Protein AF-A0A2B4RN84-F1 (afdb_monomer)

Organism: Stylophora pistillata (NCBI:txid50429)

Solvent-accessible surface area (backbone atoms only — not comparable to full-atom values): 11449 Å² total; per-residue (Å²): 132,82,59,66,65,57,57,52,48,52,50,46,65,75,54,62,82,68,63,73,80,65,75,78,78,76,86,84,81,89,82,88,87,90,86,87,85,87,85,92,81,85,85,84,86,78,84,87,81,85,83,86,78,80,94,77,91,82,80,82,64,67,62,63,54,56,52,50,53,54,51,50,52,50,51,50,51,52,51,50,51,53,48,52,55,52,52,53,51,49,50,54,53,51,48,55,53,50,51,55,49,51,53,50,52,73,74,38,93,70,98,46,97,79,62,86,68,52,76,66,43,47,52,54,32,44,57,27,47,52,53,26,51,51,43,62,70,66,72,49,81,46,74,66,43,52,50,52,29,50,52,23,51,50,52,34,52,52,43,61,65,53,52,68,53,60,60,56,53,53,60,50,49,55,58,54,58,60,67,71,71,120

Structure (mmCIF, N/CA/C/O backbone):
data_AF-A0A2B4RN84-F1
#
_entry.id   AF-A0A2B4RN84-F1
#
loop_
_atom_site.group_PDB
_atom_site.id
_atom_site.type_symbol
_atom_site.label_atom_id
_atom_site.label_alt_id
_atom_site.label_comp_id
_atom_site.label_asym_id
_atom_site.label_entity_id
_atom_site.label_seq_id
_atom_site.pdbx_PDB_ins_code
_atom_site.Cartn_x
_atom_site.Cartn_y
_atom_site.Cartn_z
_atom_site.occupancy
_atom_site.B_iso_or_equiv
_atom_site.auth_seq_id
_atom_site.auth_comp_id
_atom_site.auth_asym_id
_atom_site.auth_atom_id
_atom_site.pdbx_PDB_model_num
ATOM 1 N N . MET A 1 1 ? 9.201 -22.728 29.426 1.00 46.88 1 MET A N 1
ATOM 2 C CA . MET A 1 1 ? 10.129 -21.748 28.824 1.00 46.88 1 MET A CA 1
ATOM 3 C C . MET A 1 1 ? 10.325 -22.177 27.383 1.00 46.88 1 MET A C 1
ATOM 5 O O . MET A 1 1 ? 10.923 -23.218 27.166 1.00 46.88 1 MET A O 1
ATOM 9 N N . CYS A 1 2 ? 9.697 -21.494 26.426 1.00 47.00 2 CYS A N 1
ATOM 10 C CA . CYS A 1 2 ? 9.843 -21.843 25.014 1.00 47.00 2 CYS A CA 1
ATOM 11 C C . CYS A 1 2 ? 11.235 -21.410 24.555 1.00 47.00 2 CYS A C 1
ATOM 13 O O . CYS A 1 2 ? 11.580 -20.236 24.691 1.00 47.00 2 CYS A O 1
ATOM 15 N N . ASP A 1 3 ? 12.029 -22.363 24.072 1.00 46.75 3 ASP A N 1
ATOM 16 C CA . ASP A 1 3 ? 13.384 -22.126 23.589 1.00 46.75 3 ASP A CA 1
ATOM 17 C C . ASP A 1 3 ? 13.358 -21.072 22.479 1.00 46.75 3 ASP A C 1
ATOM 19 O O . ASP A 1 3 ? 12.894 -21.324 21.365 1.00 46.75 3 ASP A O 1
ATOM 23 N N . ILE A 1 4 ? 13.872 -19.875 22.775 1.00 52.75 4 ILE A N 1
ATOM 24 C CA . ILE A 1 4 ? 14.024 -18.775 21.809 1.00 52.75 4 ILE A CA 1
ATOM 25 C C . ILE A 1 4 ? 14.792 -19.251 20.558 1.00 52.75 4 ILE A C 1
ATOM 27 O O . ILE A 1 4 ? 14.564 -18.763 19.451 1.00 52.75 4 ILE A O 1
ATOM 31 N N . ALA A 1 5 ? 15.654 -20.260 20.720 1.00 55.00 5 ALA A N 1
ATOM 32 C CA . ALA A 1 5 ? 16.381 -20.913 19.641 1.00 55.00 5 ALA A CA 1
ATOM 33 C C . ALA A 1 5 ? 15.459 -21.623 18.634 1.00 55.00 5 ALA A C 1
ATOM 35 O O . ALA A 1 5 ? 15.717 -21.558 17.435 1.00 55.00 5 ALA A O 1
ATOM 36 N N . ALA A 1 6 ? 14.364 -22.241 19.086 1.00 59.56 6 ALA A N 1
ATOM 37 C CA . ALA A 1 6 ? 13.417 -22.926 18.207 1.00 59.56 6 ALA A CA 1
ATOM 38 C C . ALA A 1 6 ? 12.610 -21.931 17.360 1.00 59.56 6 ALA A C 1
ATOM 40 O O . ALA A 1 6 ? 12.413 -22.151 16.167 1.00 59.56 6 ALA A O 1
ATOM 41 N N . VAL A 1 7 ? 12.213 -20.794 17.944 1.00 62.53 7 VAL A N 1
ATOM 42 C CA . VAL A 1 7 ? 11.515 -19.719 17.216 1.00 62.53 7 VAL A CA 1
ATOM 43 C C . VAL A 1 7 ? 12.440 -19.082 16.178 1.00 62.53 7 VAL A C 1
ATOM 45 O O . VAL A 1 7 ? 12.042 -18.900 15.029 1.00 62.53 7 VAL A O 1
ATOM 48 N N . ASN A 1 8 ? 13.699 -18.826 16.545 1.00 57.00 8 ASN A N 1
ATOM 49 C CA . ASN A 1 8 ? 14.698 -18.292 15.620 1.00 57.00 8 ASN A CA 1
ATOM 50 C C . ASN A 1 8 ? 15.053 -19.283 14.502 1.00 57.00 8 ASN A C 1
ATOM 52 O O . ASN A 1 8 ? 15.281 -18.857 13.373 1.00 57.00 8 ASN A O 1
ATOM 56 N N . LEU A 1 9 ? 15.053 -20.592 14.778 1.00 64.19 9 LEU A N 1
ATOM 57 C CA . LEU A 1 9 ? 15.303 -21.628 13.774 1.00 64.19 9 LEU A CA 1
ATOM 58 C C . LEU A 1 9 ? 14.144 -21.753 12.778 1.00 64.19 9 LEU A C 1
ATOM 60 O O . LEU A 1 9 ? 14.389 -21.829 11.577 1.00 64.19 9 LEU A O 1
ATOM 64 N N . VAL A 1 10 ? 12.894 -21.703 13.249 1.00 63.81 10 VAL A N 1
ATOM 65 C CA . VAL A 1 10 ? 11.705 -21.703 12.376 1.00 63.81 10 VAL A CA 1
ATOM 66 C C . VAL A 1 10 ? 11.637 -20.416 11.552 1.00 63.81 10 VAL A C 1
ATOM 68 O O . VAL A 1 10 ? 11.371 -20.468 10.353 1.00 63.81 10 VAL A O 1
ATOM 71 N N . TYR A 1 11 ? 11.951 -19.264 12.150 1.00 62.66 11 TYR A N 1
ATOM 72 C CA . TYR A 1 11 ? 12.024 -17.992 11.431 1.00 62.66 11 TYR A CA 1
ATOM 73 C C . TYR A 1 11 ? 13.141 -18.000 10.375 1.00 62.66 11 TYR A C 1
ATOM 75 O O . TYR A 1 11 ? 12.925 -17.571 9.243 1.00 62.66 11 TYR A O 1
ATOM 83 N N . ALA A 1 12 ? 14.308 -18.566 10.694 1.00 59.62 12 ALA A N 1
ATOM 84 C CA . ALA A 1 12 ? 15.410 -18.727 9.748 1.00 59.62 12 ALA A CA 1
ATOM 85 C C . ALA A 1 12 ? 15.093 -19.735 8.630 1.00 59.62 12 ALA A C 1
ATOM 87 O O . ALA A 1 12 ? 15.463 -19.495 7.486 1.00 59.62 12 ALA A O 1
ATOM 88 N N . GLN A 1 13 ? 14.380 -20.828 8.918 1.00 61.28 13 GLN A N 1
ATOM 89 C CA . GLN A 1 13 ? 13.931 -21.786 7.899 1.00 61.28 13 GLN A CA 1
ATOM 90 C C . GLN A 1 13 ? 12.843 -21.193 6.996 1.00 61.28 13 GLN A C 1
ATOM 92 O O . GLN A 1 13 ? 12.874 -21.404 5.786 1.00 61.28 13 GLN A O 1
ATOM 97 N N . SER A 1 14 ? 11.928 -20.395 7.553 1.00 58.56 14 SER A N 1
ATOM 98 C CA . SER A 1 14 ? 10.862 -19.736 6.791 1.00 58.56 14 SER A CA 1
ATOM 99 C C . SER A 1 14 ? 11.361 -18.546 5.959 1.00 58.56 14 SER A C 1
ATOM 101 O O . SER A 1 14 ? 10.758 -18.234 4.936 1.00 58.56 14 SER A O 1
ATOM 103 N N . MET A 1 15 ? 12.449 -17.885 6.373 1.00 57.88 15 MET A N 1
ATOM 104 C CA . MET A 1 15 ? 13.032 -16.713 5.693 1.00 57.88 15 MET A CA 1
ATOM 105 C C . MET A 1 15 ? 14.339 -17.031 4.936 1.00 57.88 15 MET A C 1
ATOM 107 O O . MET A 1 15 ? 14.900 -16.162 4.265 1.00 57.88 15 MET A O 1
ATOM 111 N N . GLY A 1 16 ? 14.820 -18.278 5.003 1.00 48.38 16 GLY A N 1
ATOM 112 C CA . GLY A 1 16 ? 16.129 -18.732 4.513 1.00 48.38 16 GLY A CA 1
ATOM 113 C C . GLY A 1 16 ? 16.320 -18.742 2.994 1.00 48.38 16 GLY A C 1
ATOM 114 O O . GLY A 1 16 ? 17.413 -19.044 2.523 1.00 48.38 16 GLY A O 1
ATOM 115 N N . SER A 1 17 ? 15.301 -18.368 2.216 1.00 48.78 17 SER A N 1
ATOM 116 C CA . SER A 1 17 ? 15.399 -18.222 0.756 1.00 48.78 17 SER A CA 1
ATOM 117 C C . SER A 1 17 ? 15.596 -16.773 0.287 1.00 48.78 17 SER A C 1
ATOM 119 O O . SER A 1 17 ? 15.625 -16.523 -0.917 1.00 48.78 17 SER A O 1
ATOM 121 N N . LEU A 1 18 ? 15.752 -15.802 1.194 1.00 50.47 18 LEU A N 1
ATOM 122 C CA . LEU A 1 18 ? 15.969 -14.393 0.831 1.00 50.47 18 LEU A CA 1
ATOM 123 C C . LEU A 1 18 ? 17.450 -13.989 0.798 1.00 50.47 18 LEU A C 1
ATOM 125 O O . LEU A 1 18 ? 17.778 -12.810 0.920 1.00 50.47 18 LEU A O 1
ATOM 129 N N . ASN A 1 19 ? 18.371 -14.936 0.587 1.00 50.53 19 ASN A N 1
ATOM 130 C CA . ASN A 1 19 ? 19.767 -14.597 0.307 1.00 50.53 19 ASN A CA 1
ATOM 131 C C . ASN A 1 19 ? 19.965 -14.317 -1.196 1.00 50.53 19 ASN A C 1
ATOM 133 O O . ASN A 1 19 ? 20.626 -15.057 -1.926 1.00 50.53 19 ASN A O 1
ATOM 137 N N . TYR A 1 20 ? 19.347 -13.225 -1.651 1.00 49.19 20 TYR A N 1
ATOM 138 C CA . TYR A 1 20 ? 19.249 -12.798 -3.055 1.00 49.19 20 TYR A CA 1
ATOM 139 C C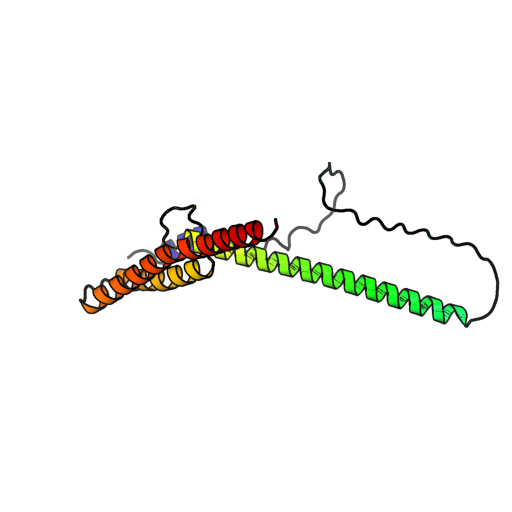 . TYR A 1 20 ? 20.615 -12.557 -3.732 1.00 49.19 20 TYR A C 1
ATOM 141 O O . TYR A 1 20 ? 20.734 -12.621 -4.953 1.00 49.19 20 TYR A O 1
ATOM 149 N N . ASN A 1 21 ? 21.680 -12.344 -2.952 1.00 47.31 21 ASN A N 1
ATOM 150 C CA . ASN A 1 21 ? 23.024 -12.098 -3.483 1.00 47.31 21 ASN A CA 1
ATOM 151 C C . ASN A 1 21 ? 23.804 -13.370 -3.865 1.00 47.31 21 ASN A C 1
ATOM 153 O O . ASN A 1 21 ? 24.878 -13.251 -4.451 1.00 47.31 21 ASN A O 1
ATOM 157 N N . SER A 1 22 ? 23.301 -14.581 -3.580 1.00 38.69 22 SER A N 1
ATOM 158 C CA . SER A 1 22 ? 24.031 -15.823 -3.896 1.00 38.69 22 SER A CA 1
ATOM 159 C C . SER A 1 22 ? 23.783 -16.370 -5.310 1.00 38.69 22 SER A C 1
ATOM 161 O O . SER A 1 22 ? 24.552 -17.222 -5.758 1.00 38.69 22 SER A O 1
ATOM 163 N N . SER A 1 23 ? 22.758 -15.901 -6.030 1.00 37.84 23 SER A N 1
ATOM 164 C CA . SER A 1 23 ? 22.411 -16.435 -7.362 1.00 37.84 23 SER A CA 1
ATOM 165 C C . SER A 1 23 ? 23.208 -15.812 -8.516 1.00 37.84 23 SER A C 1
ATOM 167 O O . SER A 1 23 ? 23.147 -16.312 -9.630 1.00 37.84 23 SER A O 1
ATOM 169 N N . ILE A 1 24 ? 23.985 -14.751 -8.270 1.00 43.12 24 ILE A N 1
ATOM 170 C CA . ILE A 1 24 ? 24.787 -14.070 -9.308 1.00 43.12 24 ILE A CA 1
ATOM 171 C C . ILE A 1 24 ? 26.166 -14.728 -9.520 1.00 43.12 24 ILE A C 1
ATOM 173 O O . ILE A 1 24 ? 26.813 -14.487 -10.534 1.00 43.12 24 ILE A O 1
ATOM 177 N N . SER A 1 25 ? 26.621 -15.591 -8.607 1.00 35.03 25 SER A N 1
ATOM 178 C CA . SER A 1 25 ? 28.021 -16.050 -8.590 1.00 35.03 25 SER A CA 1
ATOM 179 C C . SER A 1 25 ? 28.262 -17.458 -9.149 1.00 35.03 25 SER A C 1
ATOM 181 O O . SER A 1 25 ? 29.383 -17.947 -9.034 1.00 35.03 25 SER A O 1
ATOM 183 N N . LYS A 1 26 ? 27.252 -18.143 -9.709 1.00 36.91 26 LYS A N 1
ATOM 184 C CA . LYS A 1 26 ? 27.384 -19.56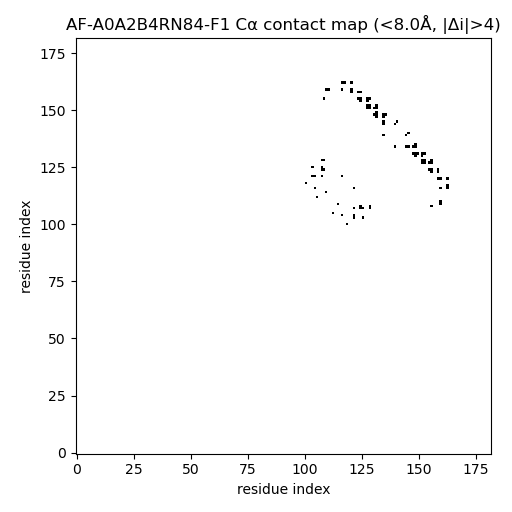1 -10.109 1.00 36.91 26 LYS A CA 1
ATOM 185 C C . LYS A 1 26 ? 27.309 -19.875 -11.602 1.00 36.91 26 LYS A C 1
ATOM 187 O O . LYS A 1 26 ? 27.452 -21.041 -11.941 1.00 36.91 26 LYS A O 1
ATOM 192 N N . GLU A 1 27 ? 27.198 -18.897 -12.495 1.00 36.97 27 GLU A N 1
ATOM 193 C CA . GLU A 1 27 ? 27.196 -19.189 -13.936 1.00 36.97 27 GLU A CA 1
ATOM 194 C C . GLU A 1 27 ? 28.363 -18.507 -14.648 1.00 36.97 27 GLU A C 1
ATOM 196 O O . GLU A 1 27 ? 28.287 -17.409 -15.195 1.00 36.97 27 GLU A O 1
ATOM 201 N N . SER A 1 28 ? 29.516 -19.166 -14.554 1.00 34.34 28 SER A N 1
ATOM 202 C CA . SER A 1 28 ? 30.695 -18.920 -15.381 1.00 34.34 28 SER A CA 1
ATOM 203 C C . SER A 1 28 ? 31.514 -20.206 -15.462 1.00 34.34 28 SER A C 1
ATOM 205 O O . SER A 1 28 ? 32.581 -20.286 -14.862 1.00 34.34 28 SER A O 1
ATOM 207 N N . THR A 1 29 ? 31.035 -21.232 -16.172 1.00 26.33 29 THR A N 1
ATOM 208 C CA . THR A 1 29 ? 31.918 -22.186 -16.872 1.00 26.33 29 THR A CA 1
ATOM 209 C C . THR A 1 29 ? 31.168 -22.866 -18.026 1.00 26.33 29 THR A C 1
ATOM 211 O O . THR A 1 29 ? 29.989 -23.171 -17.922 1.00 26.33 29 THR A O 1
ATOM 214 N N . SER A 1 30 ? 31.886 -22.990 -19.135 1.00 38.94 30 SER A N 1
ATOM 215 C CA . SER A 1 30 ? 31.557 -23.364 -20.516 1.00 38.94 30 SER A CA 1
ATOM 216 C C . SER A 1 30 ? 31.005 -24.774 -20.758 1.00 38.94 30 SER A C 1
ATOM 218 O O . SER A 1 30 ? 31.580 -25.713 -20.222 1.00 38.94 30 SER A O 1
ATOM 220 N N . GLU A 1 31 ? 30.049 -24.918 -21.687 1.00 29.72 31 GLU A N 1
ATOM 221 C CA . GLU A 1 31 ? 30.132 -25.799 -22.876 1.00 29.72 31 GLU A CA 1
ATOM 222 C C . GLU A 1 31 ? 28.912 -25.617 -23.808 1.00 29.72 31 GLU A C 1
ATOM 224 O O . GLU A 1 31 ? 27.875 -25.098 -23.405 1.00 29.72 31 GLU A O 1
ATOM 229 N N . GLU A 1 32 ? 29.108 -25.930 -25.089 1.00 34.56 32 GLU A N 1
ATOM 230 C CA . GLU A 1 32 ? 28.309 -25.536 -26.256 1.00 34.56 32 GLU A CA 1
ATOM 231 C C . GLU A 1 32 ? 26.949 -26.252 -26.442 1.00 34.56 32 GLU A C 1
ATOM 233 O O . GLU A 1 32 ? 26.728 -27.374 -25.998 1.00 34.56 32 GLU A O 1
ATOM 238 N N . THR A 1 33 ? 26.138 -25.616 -27.305 1.00 33.28 33 THR A N 1
ATOM 239 C CA . THR A 1 33 ? 25.146 -26.139 -28.279 1.00 33.28 33 THR A CA 1
ATOM 240 C C . THR A 1 33 ? 23.634 -26.225 -27.963 1.00 33.28 33 THR A C 1
ATOM 242 O O . THR A 1 33 ? 23.174 -26.990 -27.128 1.00 33.28 33 THR A O 1
ATOM 245 N N . GLU A 1 34 ? 22.908 -25.491 -28.828 1.00 31.91 34 GLU A N 1
ATOM 246 C CA . GLU A 1 34 ? 21.502 -25.545 -29.284 1.00 31.91 34 GLU A CA 1
ATOM 247 C C . GLU A 1 34 ? 20.364 -24.887 -28.471 1.00 31.91 34 GLU A C 1
ATOM 249 O O . GLU A 1 34 ? 19.847 -25.420 -27.496 1.00 31.91 34 GLU A O 1
ATOM 254 N N . GLU A 1 35 ? 19.870 -23.754 -29.002 1.00 32.22 35 GLU A N 1
ATOM 255 C CA . GLU A 1 35 ? 18.565 -23.154 -28.684 1.00 32.22 35 GLU A CA 1
ATOM 256 C C . GLU A 1 35 ? 17.541 -23.352 -29.825 1.00 32.22 35 GLU A C 1
ATOM 258 O O . GLU A 1 35 ? 17.858 -23.067 -30.987 1.00 32.22 35 GLU A O 1
ATOM 263 N N . PRO A 1 36 ? 16.266 -23.664 -29.503 1.00 34.78 36 PRO A N 1
ATOM 264 C CA . PRO A 1 36 ? 15.123 -23.432 -30.377 1.00 34.78 36 PRO A CA 1
ATOM 265 C C . PRO A 1 36 ? 14.203 -22.275 -29.900 1.00 34.78 36 PRO A C 1
ATOM 267 O O . PRO A 1 36 ? 13.510 -22.365 -28.896 1.00 34.78 36 PRO A O 1
ATOM 270 N N . LYS A 1 37 ? 14.160 -21.216 -30.722 1.00 30.69 37 LYS A N 1
ATOM 271 C CA . LYS A 1 37 ? 13.028 -20.371 -31.197 1.00 30.69 37 LYS A CA 1
ATOM 272 C C . LYS A 1 37 ? 11.880 -19.847 -30.275 1.00 30.69 37 LYS A C 1
ATOM 274 O O . LYS A 1 37 ? 10.913 -20.552 -30.009 1.00 30.69 37 LYS A O 1
ATOM 279 N N . THR A 1 38 ? 11.829 -18.493 -30.233 1.00 35.03 38 THR A N 1
ATOM 280 C CA . THR A 1 38 ? 10.702 -17.525 -30.515 1.00 35.03 38 THR A CA 1
ATOM 281 C C . THR A 1 38 ? 9.727 -17.096 -29.387 1.00 35.03 38 THR A C 1
ATOM 283 O O . THR A 1 38 ? 9.563 -17.876 -28.457 1.00 35.03 38 THR A O 1
ATOM 286 N N . PRO A 1 39 ? 9.021 -15.916 -29.444 1.00 47.06 39 PRO A N 1
ATOM 287 C CA . PRO A 1 39 ? 8.915 -14.886 -30.510 1.00 47.06 39 PRO A CA 1
ATOM 288 C C . PRO A 1 39 ? 9.010 -13.375 -30.098 1.00 47.06 39 PRO A C 1
ATOM 290 O O . PRO A 1 39 ? 8.746 -12.975 -28.973 1.00 47.06 39 PRO A O 1
ATOM 293 N N . ALA A 1 40 ? 9.287 -12.543 -31.116 1.00 42.16 40 ALA A N 1
ATOM 294 C CA . ALA A 1 40 ? 8.758 -11.194 -31.408 1.00 42.16 40 ALA A CA 1
ATOM 295 C C . ALA A 1 40 ? 8.868 -10.020 -30.397 1.00 42.16 40 ALA A C 1
ATOM 297 O O . ALA A 1 40 ? 7.983 -9.806 -29.573 1.00 42.16 40 ALA A O 1
ATOM 298 N N . ALA A 1 41 ? 9.833 -9.116 -30.640 1.00 34.44 41 ALA A N 1
ATOM 299 C CA . ALA A 1 41 ? 9.645 -7.664 -30.491 1.00 34.44 41 ALA A CA 1
ATOM 300 C C . ALA A 1 41 ? 10.668 -6.864 -31.333 1.00 34.44 41 ALA A C 1
ATOM 302 O O . ALA A 1 41 ? 11.854 -6.845 -31.022 1.00 34.44 41 ALA A O 1
ATOM 303 N N . ALA A 1 42 ? 10.151 -6.207 -32.378 1.00 35.62 42 ALA A N 1
ATOM 304 C CA . ALA A 1 42 ? 10.675 -5.045 -33.108 1.00 35.62 42 ALA A CA 1
ATOM 305 C C . ALA A 1 42 ? 12.160 -5.047 -33.531 1.00 35.62 42 ALA A C 1
ATOM 307 O O . ALA A 1 42 ? 13.047 -4.567 -32.825 1.00 35.62 42 ALA A O 1
ATOM 308 N N . GLN A 1 43 ? 12.384 -5.505 -34.763 1.00 34.88 43 GLN A N 1
ATOM 309 C CA . GLN A 1 43 ? 13.578 -5.238 -35.557 1.00 34.88 43 GLN A CA 1
ATOM 310 C C . GLN A 1 43 ? 13.592 -3.770 -36.016 1.00 34.88 43 GLN A C 1
ATOM 312 O O . GLN A 1 43 ? 12.726 -3.353 -36.781 1.00 34.88 43 GLN A O 1
ATOM 317 N N . GLU A 1 44 ? 14.600 -3.008 -35.598 1.00 35.72 44 GLU A N 1
ATOM 318 C CA . GLU A 1 44 ? 15.130 -1.904 -36.403 1.00 35.72 44 GLU A CA 1
ATOM 319 C C . GLU A 1 44 ? 16.388 -2.444 -37.095 1.00 35.72 44 GLU A C 1
ATOM 321 O O . GLU A 1 44 ? 17.486 -2.436 -36.538 1.00 35.72 44 GLU A O 1
ATOM 326 N N . GLU A 1 45 ? 16.180 -3.012 -38.283 1.00 38.84 45 GLU A N 1
ATOM 327 C CA . GLU A 1 45 ? 17.226 -3.311 -39.260 1.00 38.84 45 GLU A CA 1
ATOM 328 C C . GLU A 1 45 ? 17.708 -1.978 -39.851 1.00 38.84 45 GLU A C 1
ATOM 330 O O . GLU A 1 45 ? 16.943 -1.290 -40.526 1.00 38.84 45 GLU A O 1
ATOM 335 N N . GLU A 1 46 ? 18.973 -1.615 -39.644 1.00 32.31 46 GLU A N 1
ATOM 336 C CA . GLU A 1 46 ? 19.661 -0.719 -40.574 1.00 32.31 46 GLU A CA 1
ATOM 337 C C . GLU A 1 46 ? 20.995 -1.362 -40.965 1.00 32.31 46 GLU A C 1
ATOM 339 O O . GLU A 1 46 ? 21.900 -1.571 -40.155 1.00 32.31 46 GLU A O 1
ATOM 344 N N . SER A 1 47 ? 21.039 -1.757 -42.231 1.00 30.98 47 SER A N 1
ATOM 345 C CA . SER A 1 47 ? 22.082 -2.498 -42.924 1.00 30.98 47 SER A CA 1
ATOM 346 C C . SER A 1 47 ? 23.418 -1.753 -42.964 1.00 30.98 47 SER A C 1
ATOM 348 O O . SER A 1 47 ? 23.507 -0.644 -43.495 1.00 30.98 47 SER A O 1
ATOM 350 N N . GLU A 1 48 ? 24.488 -2.402 -42.498 1.00 37.78 48 GLU A N 1
ATOM 351 C CA . GLU A 1 48 ? 25.858 -1.999 -42.817 1.00 37.78 48 GLU A CA 1
ATOM 352 C C . GLU A 1 48 ? 26.212 -2.416 -44.254 1.00 37.78 48 GLU A C 1
ATOM 354 O O . GLU A 1 48 ? 26.542 -3.572 -44.513 1.00 37.78 48 GLU A O 1
ATOM 359 N N . GLU A 1 49 ? 26.219 -1.466 -45.191 1.00 31.03 49 GLU A N 1
ATOM 360 C CA . GLU A 1 49 ? 26.859 -1.649 -46.498 1.00 31.03 49 GLU A CA 1
ATOM 361 C C . GLU A 1 49 ? 28.256 -0.998 -46.484 1.00 31.03 49 GLU A C 1
ATOM 363 O O . GLU A 1 49 ? 28.434 0.209 -46.658 1.00 31.03 49 GLU A O 1
ATOM 368 N N . ASN A 1 50 ? 29.290 -1.807 -46.230 1.00 35.44 50 ASN A N 1
ATOM 369 C CA . ASN A 1 50 ? 30.692 -1.396 -46.343 1.00 35.44 50 ASN A CA 1
ATOM 370 C C . ASN A 1 50 ? 31.179 -1.588 -47.791 1.00 35.44 50 ASN A C 1
ATOM 372 O O . ASN A 1 50 ? 31.771 -2.613 -48.129 1.00 35.44 50 ASN A O 1
ATOM 376 N N . VAL A 1 51 ? 31.006 -0.578 -48.650 1.00 34.97 51 VAL A N 1
ATOM 377 C CA . VAL A 1 51 ? 31.678 -0.549 -49.961 1.00 34.97 51 VAL A CA 1
ATOM 378 C C . VAL A 1 51 ? 33.071 0.063 -49.806 1.00 34.97 51 VAL A C 1
ATOM 380 O O . VAL A 1 51 ? 33.284 1.274 -49.895 1.00 34.97 51 VAL A O 1
ATOM 383 N N . ALA A 1 52 ? 34.060 -0.799 -49.574 1.00 44.16 52 ALA A N 1
ATOM 384 C CA . ALA A 1 52 ? 35.466 -0.447 -49.697 1.00 44.16 52 ALA A CA 1
ATOM 385 C C . ALA A 1 52 ? 35.914 -0.591 -51.162 1.00 44.16 52 ALA A C 1
ATOM 387 O O . ALA A 1 52 ? 36.307 -1.669 -51.599 1.00 44.16 52 ALA A O 1
ATOM 388 N N . SER A 1 53 ? 35.935 0.505 -51.924 1.00 41.28 53 SER A N 1
ATOM 389 C CA . SER A 1 53 ? 36.744 0.567 -53.146 1.00 41.28 53 SER A CA 1
ATOM 390 C C . SER A 1 53 ? 37.369 1.954 -53.314 1.00 41.28 53 SER A C 1
ATOM 392 O O . SER A 1 53 ? 36.713 2.982 -53.164 1.00 41.28 53 SER A O 1
ATOM 394 N N . GLY A 1 54 ? 38.681 1.991 -53.555 1.00 35.25 54 GLY A N 1
ATOM 395 C CA . GLY A 1 54 ? 39.407 3.240 -53.781 1.00 35.25 54 GLY A CA 1
ATOM 396 C C . GLY A 1 54 ? 40.890 3.167 -53.433 1.00 35.25 54 GLY A C 1
ATOM 397 O O . GLY A 1 54 ? 41.341 3.754 -52.450 1.00 35.25 54 GLY A O 1
ATOM 398 N N . LYS A 1 55 ? 41.682 2.483 -54.268 1.00 47.47 55 LYS A N 1
ATOM 399 C CA . LYS A 1 55 ? 43.139 2.684 -54.330 1.00 47.47 55 LYS A CA 1
ATOM 400 C C . LYS A 1 55 ? 43.418 4.152 -54.686 1.00 47.47 55 LYS A C 1
ATOM 402 O O . LYS A 1 55 ? 43.042 4.572 -55.774 1.00 47.47 55 LYS A O 1
ATOM 407 N N . LYS A 1 56 ? 44.152 4.897 -53.845 1.00 38.66 56 LYS A N 1
ATOM 408 C CA . LYS A 1 56 ? 45.110 5.937 -54.287 1.00 38.66 56 LYS A CA 1
ATOM 409 C C . LYS A 1 56 ? 46.036 6.387 -53.149 1.00 38.66 56 LYS A C 1
ATOM 411 O O . LYS A 1 56 ? 45.614 6.701 -52.040 1.00 38.66 56 LYS A O 1
ATOM 416 N N . LYS A 1 57 ? 47.336 6.377 -53.456 1.00 50.88 57 LYS A N 1
ATOM 417 C CA . LYS A 1 57 ? 48.451 6.850 -52.626 1.00 50.88 57 LYS A CA 1
ATOM 418 C C . LYS A 1 57 ? 48.313 8.361 -52.367 1.00 50.88 57 LYS A C 1
ATOM 420 O O . LYS A 1 57 ? 48.013 9.076 -53.316 1.00 50.88 57 LYS A O 1
ATOM 425 N N . ARG A 1 58 ? 48.600 8.821 -51.133 1.00 40.38 58 ARG A N 1
ATOM 426 C CA . ARG A 1 58 ? 49.393 10.029 -50.753 1.00 40.38 58 ARG A CA 1
ATOM 427 C C . ARG A 1 58 ? 49.125 10.483 -49.297 1.00 40.38 58 ARG A C 1
ATOM 429 O O . ARG 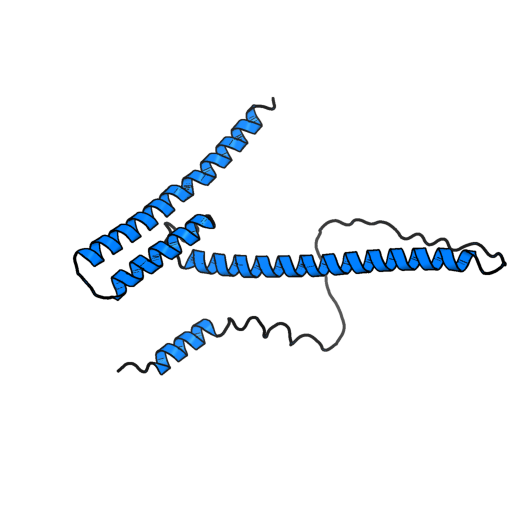A 1 58 ? 48.023 10.873 -48.939 1.00 40.38 58 ARG A O 1
ATOM 436 N N . GLY A 1 59 ? 50.179 10.410 -48.476 1.00 47.75 59 GLY A N 1
ATOM 437 C CA . GLY A 1 59 ? 50.605 11.418 -47.485 1.00 47.75 59 GLY A CA 1
ATOM 438 C C . GLY A 1 59 ? 49.685 11.845 -46.330 1.00 47.75 59 GLY A C 1
ATOM 439 O O . GLY A 1 59 ? 49.009 12.858 -46.422 1.00 47.75 59 GLY A O 1
ATOM 440 N N . GLN A 1 60 ? 49.781 11.133 -45.200 1.00 54.41 60 GLN A N 1
ATOM 441 C CA . GLN A 1 60 ? 49.660 11.572 -43.786 1.00 54.41 60 GLN A CA 1
ATOM 442 C C . GLN A 1 60 ? 48.445 12.375 -43.247 1.00 54.41 60 GLN A C 1
ATOM 444 O O . GLN A 1 60 ? 48.053 12.101 -42.112 1.00 54.41 60 GLN A O 1
ATOM 449 N N . SER A 1 61 ? 47.790 13.284 -43.976 1.00 51.69 61 SER A N 1
ATOM 450 C CA . SER A 1 61 ? 46.774 14.187 -43.382 1.00 51.69 61 SER A CA 1
ATOM 451 C C . SER A 1 61 ? 45.382 13.540 -43.201 1.00 51.69 61 SER A C 1
ATOM 453 O O . SER A 1 61 ? 44.725 13.694 -42.170 1.00 51.69 61 SER A O 1
ATOM 455 N N . VAL A 1 62 ? 44.959 12.678 -44.134 1.00 55.06 62 VAL A N 1
ATOM 456 C CA . VAL A 1 62 ? 43.619 12.044 -44.125 1.00 55.06 62 VAL A CA 1
ATOM 457 C C . VAL A 1 62 ? 43.469 10.955 -43.045 1.00 55.06 62 VAL A C 1
ATOM 459 O O . VAL A 1 62 ? 42.371 10.709 -42.537 1.00 55.06 62 VAL A O 1
ATOM 462 N N . LYS A 1 63 ? 44.574 10.320 -42.626 1.00 54.03 63 LYS A N 1
ATOM 463 C CA . LYS A 1 63 ? 44.567 9.278 -41.579 1.00 54.03 63 LYS A CA 1
ATOM 464 C C . LYS A 1 63 ? 44.150 9.830 -40.210 1.00 54.03 63 LYS A C 1
ATOM 466 O O . LYS A 1 63 ? 43.507 9.118 -39.442 1.00 54.03 63 LYS A O 1
ATOM 471 N N . LYS A 1 64 ? 44.450 11.107 -39.934 1.00 54.56 64 LYS A N 1
ATOM 472 C CA . LYS A 1 64 ? 44.106 11.788 -38.674 1.00 54.56 64 LYS A CA 1
ATOM 473 C C . LYS A 1 64 ? 42.616 12.151 -38.581 1.00 54.56 64 LYS A C 1
ATOM 475 O O . LYS A 1 64 ? 42.101 12.288 -37.478 1.00 54.56 64 LYS A O 1
ATOM 480 N N . SER A 1 65 ? 41.922 12.288 -39.716 1.00 60.81 65 SER A N 1
ATOM 481 C CA . SER A 1 65 ? 40.473 12.550 -39.768 1.00 60.81 65 SER A CA 1
ATOM 482 C C . SER A 1 65 ? 39.652 11.262 -39.590 1.00 60.81 65 SER A C 1
ATOM 484 O O . SER A 1 65 ? 38.756 11.200 -38.747 1.00 60.81 65 SER A O 1
ATOM 486 N N . ARG A 1 66 ? 40.035 10.173 -40.276 1.00 64.00 66 ARG A N 1
ATOM 487 C CA . ARG A 1 66 ? 39.365 8.862 -40.147 1.00 64.00 66 ARG A CA 1
ATOM 488 C C . ARG A 1 66 ? 39.497 8.239 -38.752 1.00 64.00 66 ARG A C 1
ATOM 490 O O . ARG A 1 66 ? 38.558 7.604 -38.280 1.00 64.00 66 ARG A O 1
ATOM 497 N N . SER A 1 67 ? 40.627 8.432 -38.068 1.00 68.38 67 SER A N 1
ATOM 498 C CA . SER A 1 67 ? 40.816 7.927 -36.699 1.00 68.38 67 SER A CA 1
ATOM 499 C C . SER A 1 67 ? 39.958 8.666 -35.665 1.00 68.38 67 SER A C 1
ATOM 501 O O . SER A 1 67 ? 39.460 8.040 -34.730 1.00 68.38 67 SER A O 1
ATOM 503 N N . LYS A 1 68 ? 39.718 9.972 -35.854 1.00 68.88 68 LYS A N 1
ATOM 504 C CA . LYS A 1 68 ? 38.811 10.763 -35.006 1.00 68.88 68 LYS A CA 1
ATOM 505 C C . LYS A 1 68 ? 37.357 10.311 -35.153 1.00 68.88 68 LYS A C 1
ATOM 507 O O . LYS A 1 68 ? 36.681 10.154 -34.140 1.00 68.88 68 LYS A O 1
ATOM 512 N N . LEU A 1 69 ? 36.905 10.033 -36.379 1.00 70.94 69 LEU A N 1
ATOM 513 C CA . LEU A 1 69 ? 35.544 9.546 -36.628 1.00 70.94 69 LEU A CA 1
ATOM 514 C C . LEU A 1 69 ? 35.316 8.148 -36.026 1.00 70.94 69 LEU A C 1
ATOM 516 O O . LEU A 1 69 ? 34.334 7.944 -35.319 1.00 70.94 69 LEU A O 1
ATOM 520 N N . LYS A 1 70 ? 36.268 7.217 -36.196 1.00 74.19 70 LYS A N 1
ATOM 521 C CA . LYS A 1 70 ? 36.203 5.889 -35.552 1.00 74.19 70 LYS A CA 1
ATOM 522 C C . LYS A 1 70 ? 36.175 5.979 -34.024 1.00 74.19 70 LYS A C 1
ATOM 524 O O . LYS A 1 70 ? 35.421 5.254 -33.381 1.00 74.19 70 LYS A O 1
ATOM 529 N N . LYS A 1 71 ? 36.951 6.895 -33.435 1.00 74.12 71 LYS A N 1
ATOM 530 C CA . LYS A 1 71 ? 36.956 7.122 -31.982 1.00 74.12 71 LYS A CA 1
ATOM 531 C C . LYS A 1 71 ? 35.632 7.714 -31.488 1.00 74.12 71 LYS A C 1
ATOM 533 O O . LYS A 1 71 ? 35.164 7.316 -30.428 1.00 74.12 71 LYS A O 1
ATOM 538 N N . ALA A 1 72 ? 35.009 8.605 -32.261 1.00 76.00 72 ALA A N 1
ATOM 539 C CA . ALA A 1 72 ? 33.694 9.163 -31.946 1.00 76.00 72 ALA A CA 1
ATOM 540 C C . ALA A 1 72 ? 32.575 8.108 -32.017 1.00 76.00 72 ALA A C 1
ATOM 542 O O . ALA A 1 72 ? 31.733 8.059 -31.123 1.00 76.00 72 ALA A O 1
ATOM 543 N N . LEU A 1 73 ? 32.591 7.232 -33.028 1.00 76.81 73 LEU A N 1
ATOM 544 C CA . LEU A 1 73 ? 31.639 6.119 -33.152 1.00 76.81 73 LEU A CA 1
ATOM 545 C C . LEU A 1 73 ? 31.827 5.081 -32.037 1.00 76.81 73 LEU A C 1
ATOM 547 O O . LEU A 1 73 ? 30.853 4.679 -31.409 1.00 76.81 73 LEU A O 1
ATOM 551 N N . SER A 1 74 ? 33.074 4.730 -31.706 1.00 81.06 74 SER A N 1
ATOM 552 C CA . SER A 1 74 ? 33.398 3.854 -30.570 1.00 81.06 74 SER A CA 1
ATOM 553 C C . SER A 1 74 ? 32.917 4.433 -29.232 1.00 81.06 74 SER A C 1
ATOM 555 O O . SER A 1 74 ? 32.323 3.716 -28.428 1.00 81.06 74 SER A O 1
ATOM 557 N N . TRP A 1 75 ? 33.083 5.742 -29.010 1.00 76.62 75 TRP A N 1
ATOM 558 C CA . TRP A 1 75 ? 32.548 6.419 -27.824 1.00 76.62 75 TRP A CA 1
ATOM 559 C C . TRP A 1 75 ? 31.017 6.417 -27.786 1.00 76.62 75 TRP A C 1
ATOM 561 O O . TRP A 1 75 ? 30.434 6.194 -26.726 1.00 76.62 75 TRP A O 1
ATOM 571 N N . ARG A 1 76 ? 30.351 6.631 -28.929 1.00 80.12 76 ARG A N 1
ATOM 572 C CA . ARG A 1 76 ? 28.884 6.544 -29.033 1.00 80.12 76 ARG A CA 1
ATOM 573 C C . ARG A 1 76 ? 28.384 5.131 -28.734 1.00 80.12 76 ARG A C 1
ATOM 575 O O . ARG A 1 76 ? 27.441 4.992 -27.958 1.00 80.12 76 ARG A O 1
ATOM 582 N N . GLN A 1 77 ? 29.048 4.106 -29.266 1.00 82.50 77 GLN A N 1
ATOM 583 C CA . GLN A 1 77 ? 28.706 2.706 -29.019 1.00 82.50 77 GLN A CA 1
ATOM 584 C C . GLN A 1 77 ? 28.935 2.314 -27.553 1.00 82.50 77 GLN A C 1
ATOM 586 O O . GLN A 1 77 ? 28.064 1.709 -26.930 1.00 82.50 77 GLN A O 1
ATOM 591 N N . SER A 1 78 ? 30.062 2.730 -26.967 1.00 81.31 78 SER A N 1
ATOM 592 C CA . SER A 1 78 ? 30.355 2.529 -25.543 1.00 81.31 78 SER A CA 1
ATOM 593 C C . SER A 1 78 ? 29.321 3.227 -24.652 1.00 81.31 78 SER A C 1
ATOM 595 O O . SER A 1 78 ? 28.770 2.613 -23.740 1.00 81.31 78 SER A O 1
ATOM 597 N N . ASN A 1 79 ? 28.951 4.474 -24.963 1.00 88.62 79 ASN A N 1
ATOM 598 C CA . ASN A 1 79 ? 27.894 5.183 -24.241 1.00 88.62 79 ASN A CA 1
ATOM 599 C C . ASN A 1 79 ? 26.525 4.507 -24.382 1.00 88.62 79 ASN A C 1
ATOM 601 O O . ASN A 1 79 ? 25.790 4.433 -23.398 1.00 88.62 79 ASN A O 1
ATOM 605 N N . ARG A 1 80 ? 26.177 3.990 -25.568 1.00 90.38 80 ARG A N 1
ATOM 606 C CA . ARG A 1 80 ? 24.942 3.216 -25.765 1.00 90.38 80 ARG A CA 1
ATOM 607 C C . ARG A 1 80 ? 24.955 1.955 -24.905 1.00 90.38 80 ARG A C 1
ATOM 609 O O . ARG A 1 80 ? 24.002 1.741 -24.165 1.00 90.38 80 ARG A O 1
ATOM 616 N N . SER A 1 81 ? 26.046 1.191 -24.922 1.00 86.62 81 SER A N 1
ATOM 617 C CA . SER A 1 81 ? 26.209 -0.006 -24.087 1.00 86.62 81 SER A CA 1
ATOM 618 C C . SER A 1 81 ? 26.072 0.311 -22.591 1.00 86.62 81 SER A C 1
ATOM 620 O O . SER A 1 81 ? 25.279 -0.315 -21.889 1.00 86.62 81 SER A O 1
ATOM 622 N N . ARG A 1 82 ? 26.722 1.379 -22.108 1.00 91.31 82 ARG A N 1
ATOM 623 C CA . ARG A 1 82 ? 26.585 1.840 -20.713 1.00 91.31 82 ARG A CA 1
ATOM 624 C C . ARG A 1 82 ? 25.142 2.194 -20.350 1.00 91.31 82 ARG A C 1
ATOM 626 O O . ARG A 1 82 ? 24.692 1.838 -19.264 1.00 91.31 82 ARG A O 1
ATOM 633 N N . ARG A 1 83 ? 24.408 2.863 -21.249 1.00 95.69 83 ARG A N 1
ATOM 634 C CA . ARG A 1 83 ? 22.980 3.174 -21.053 1.00 95.69 83 ARG A CA 1
ATOM 635 C C . ARG A 1 83 ? 22.125 1.911 -21.004 1.00 95.69 83 ARG A C 1
ATOM 637 O O . ARG A 1 83 ? 21.250 1.825 -20.153 1.00 95.69 83 ARG A O 1
ATOM 644 N N . LEU A 1 84 ? 22.383 0.935 -21.875 1.00 93.44 84 LEU A N 1
ATOM 645 C CA . LEU A 1 84 ? 21.659 -0.339 -21.878 1.00 93.44 84 LEU A CA 1
ATOM 646 C C . LEU A 1 84 ? 21.861 -1.095 -20.560 1.00 93.44 84 LEU A C 1
ATOM 648 O O . LEU A 1 84 ? 20.880 -1.517 -19.953 1.00 93.44 84 LEU A O 1
ATOM 652 N N . ILE A 1 85 ? 23.102 -1.178 -20.071 1.00 92.44 85 ILE A N 1
ATOM 653 C CA . ILE A 1 85 ? 23.421 -1.803 -18.779 1.00 92.44 85 ILE A CA 1
ATOM 654 C C . ILE A 1 85 ? 22.739 -1.054 -17.627 1.00 92.44 85 ILE A C 1
ATOM 656 O O . ILE A 1 85 ? 22.157 -1.679 -16.743 1.00 92.44 85 ILE A O 1
ATOM 660 N N . ALA A 1 86 ? 22.772 0.282 -17.633 1.00 94.25 86 ALA A N 1
ATOM 661 C CA . ALA A 1 86 ? 22.097 1.090 -16.617 1.00 94.25 86 ALA A CA 1
ATOM 662 C C . ALA A 1 86 ? 20.573 0.872 -16.624 1.00 94.25 86 ALA A C 1
ATOM 664 O O . ALA A 1 86 ? 19.979 0.671 -15.568 1.00 94.25 86 ALA A O 1
ATOM 665 N N . ASN A 1 87 ? 19.953 0.831 -17.806 1.00 97.06 87 ASN A N 1
ATOM 666 C CA . ASN A 1 87 ? 18.523 0.565 -17.953 1.00 97.06 87 ASN A CA 1
ATOM 667 C C . ASN A 1 87 ? 18.152 -0.851 -17.496 1.00 97.06 87 ASN A C 1
ATOM 669 O O . ASN A 1 87 ? 17.128 -1.029 -16.842 1.00 97.06 87 ASN A O 1
ATOM 673 N N . ALA A 1 88 ? 18.973 -1.854 -17.821 1.00 95.88 88 ALA A N 1
ATOM 674 C CA . ALA A 1 88 ? 18.768 -3.223 -17.357 1.00 95.88 88 ALA A CA 1
ATOM 675 C C . ALA A 1 88 ? 18.804 -3.295 -15.824 1.00 95.88 88 ALA A C 1
ATOM 677 O O . ALA A 1 88 ? 17.896 -3.852 -15.213 1.00 95.88 88 ALA A O 1
ATOM 678 N N . ARG A 1 89 ? 19.788 -2.640 -15.198 1.00 97.75 89 ARG A N 1
ATOM 679 C CA . ARG A 1 89 ? 19.886 -2.544 -13.734 1.00 97.75 89 ARG A CA 1
ATOM 680 C C . ARG A 1 89 ? 18.675 -1.862 -13.111 1.00 97.75 89 ARG A C 1
ATOM 682 O O . ARG A 1 89 ? 18.169 -2.344 -12.103 1.00 97.75 89 ARG A O 1
ATOM 689 N N . GLU A 1 90 ? 18.199 -0.770 -13.705 1.00 98.12 90 GLU A N 1
ATOM 690 C CA . GLU A 1 90 ? 17.022 -0.074 -13.184 1.00 98.12 90 GLU A CA 1
ATOM 691 C C . GLU A 1 90 ? 15.768 -0.943 -13.287 1.00 98.12 90 GLU A C 1
ATOM 693 O O . GLU A 1 90 ? 15.004 -1.015 -12.328 1.00 98.12 90 GLU A O 1
ATOM 698 N N . ARG A 1 91 ? 15.588 -1.691 -14.385 1.00 98.25 91 ARG A N 1
ATOM 699 C CA . ARG A 1 91 ? 14.502 -2.679 -14.475 1.00 98.25 91 ARG A CA 1
ATOM 700 C C . ARG A 1 91 ? 14.596 -3.706 -13.355 1.00 98.25 91 ARG A C 1
ATOM 702 O O . ARG A 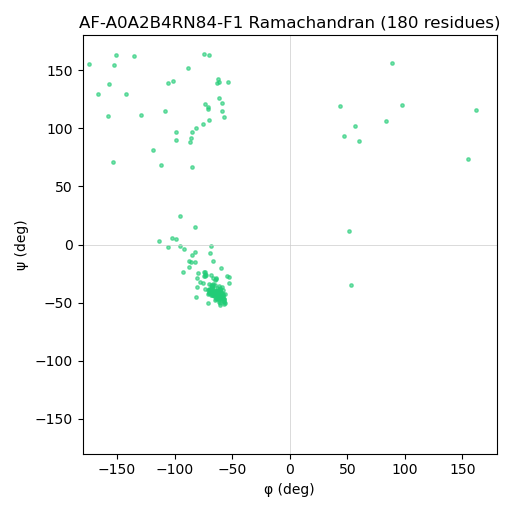1 91 ? 13.609 -3.901 -12.656 1.00 98.25 91 ARG A O 1
ATOM 709 N N . SER A 1 92 ? 15.768 -4.298 -13.121 1.00 97.75 92 SER A N 1
ATOM 710 C CA . SER A 1 92 ? 15.967 -5.237 -12.007 1.00 97.75 92 SER A CA 1
ATOM 711 C C . SER A 1 92 ? 15.640 -4.603 -10.652 1.00 97.75 92 SER A C 1
ATOM 713 O O . SER A 1 92 ? 14.937 -5.209 -9.848 1.00 97.75 92 SER A O 1
ATOM 715 N N . ARG A 1 93 ? 16.068 -3.357 -10.410 1.00 98.44 93 ARG A N 1
ATOM 716 C CA . ARG A 1 93 ? 15.746 -2.616 -9.180 1.00 98.44 93 ARG A CA 1
ATOM 717 C C . ARG A 1 93 ? 14.235 -2.442 -9.001 1.00 98.44 93 ARG A C 1
ATOM 719 O O . ARG A 1 93 ? 13.715 -2.656 -7.907 1.00 98.44 93 ARG A O 1
ATOM 726 N N . ILE A 1 94 ? 13.528 -2.071 -10.070 1.00 98.31 94 ILE A N 1
ATOM 727 C CA . ILE A 1 94 ? 12.070 -1.917 -10.063 1.00 98.31 94 ILE A CA 1
ATOM 728 C C . ILE A 1 94 ? 11.361 -3.263 -9.877 1.00 98.31 94 ILE A C 1
ATOM 730 O O . ILE A 1 94 ? 10.364 -3.302 -9.156 1.00 98.31 94 ILE A O 1
ATOM 734 N N . HIS A 1 95 ? 11.860 -4.352 -10.471 1.00 97.88 95 HIS A N 1
ATOM 735 C CA . HIS A 1 95 ? 11.308 -5.697 -10.279 1.00 97.88 95 HIS A CA 1
ATOM 736 C C . HIS A 1 95 ? 11.372 -6.118 -8.810 1.00 97.88 95 HIS A C 1
ATOM 738 O O . HIS A 1 95 ? 10.326 -6.413 -8.240 1.00 97.88 95 HIS A O 1
ATOM 744 N N . ILE A 1 96 ? 12.545 -6.016 -8.173 1.00 97.88 96 ILE A N 1
ATOM 745 C CA . IL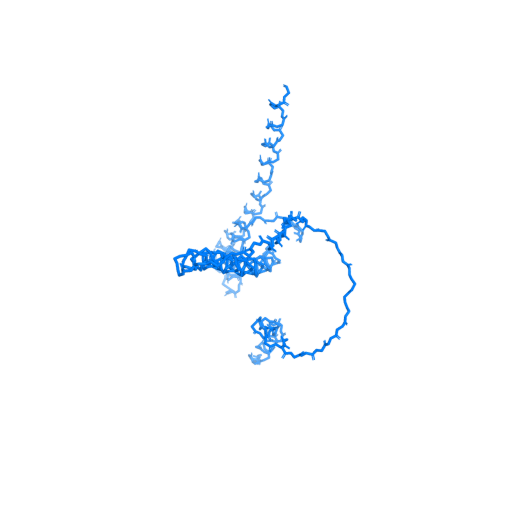E A 1 96 ? 12.725 -6.331 -6.743 1.00 97.88 96 ILE A CA 1
ATOM 746 C C . ILE A 1 96 ? 11.785 -5.484 -5.879 1.00 97.88 96 ILE A C 1
ATOM 748 O O . ILE A 1 96 ? 11.095 -5.989 -4.996 1.00 97.88 96 ILE A O 1
ATOM 752 N N . MET A 1 97 ? 11.725 -4.177 -6.149 1.00 97.94 97 MET A N 1
ATOM 753 C CA . MET A 1 97 ? 10.849 -3.273 -5.407 1.00 97.94 97 MET A CA 1
ATOM 754 C C . MET A 1 97 ? 9.372 -3.647 -5.577 1.00 97.94 97 MET A C 1
ATOM 756 O O . MET A 1 97 ? 8.614 -3.575 -4.615 1.00 97.94 97 MET A O 1
ATOM 760 N N . SER A 1 98 ? 8.957 -4.033 -6.784 1.00 97.44 98 SER A N 1
ATOM 761 C CA . SER A 1 98 ? 7.572 -4.421 -7.069 1.00 97.44 98 SER A CA 1
ATOM 762 C C . SER A 1 98 ? 7.217 -5.751 -6.409 1.00 97.44 98 SER A C 1
ATOM 764 O O . SER A 1 98 ? 6.131 -5.874 -5.855 1.00 97.44 98 SER A O 1
ATOM 766 N N . GLU A 1 99 ? 8.138 -6.713 -6.398 1.00 97.56 99 GLU A N 1
ATOM 767 C CA . GLU A 1 99 ? 7.960 -7.998 -5.720 1.00 97.56 99 GLU A CA 1
ATOM 768 C C . GLU A 1 99 ? 7.823 -7.829 -4.201 1.00 97.56 99 GLU A C 1
ATOM 770 O O . GLU A 1 99 ? 6.870 -8.333 -3.608 1.00 97.56 99 GLU A O 1
ATOM 775 N N . ALA A 1 100 ? 8.701 -7.039 -3.574 1.00 98.00 100 ALA A N 1
ATOM 776 C CA . ALA A 1 100 ? 8.585 -6.707 -2.153 1.00 98.00 100 ALA A CA 1
ATOM 777 C C . ALA A 1 100 ? 7.249 -6.012 -1.837 1.00 98.00 100 ALA A C 1
ATOM 779 O O . ALA A 1 100 ? 6.630 -6.256 -0.799 1.00 98.00 100 ALA A O 1
ATOM 780 N N . PHE A 1 101 ? 6.780 -5.166 -2.756 1.00 97.94 101 PHE A N 1
ATOM 781 C CA . PHE A 1 101 ? 5.508 -4.470 -2.622 1.00 97.94 101 PHE A CA 1
ATOM 782 C C . PHE A 1 101 ? 4.298 -5.411 -2.718 1.00 97.94 101 PHE A C 1
ATOM 784 O O . PHE A 1 101 ? 3.344 -5.263 -1.956 1.00 97.94 101 PHE A O 1
ATOM 791 N N . GLU A 1 102 ? 4.345 -6.407 -3.605 1.00 96.50 102 GLU A N 1
ATOM 792 C CA . GLU A 1 102 ? 3.337 -7.472 -3.677 1.00 96.50 102 GLU A CA 1
ATOM 793 C C . GLU A 1 102 ? 3.371 -8.376 -2.438 1.00 96.50 102 GLU A C 1
ATOM 795 O O . GLU A 1 102 ? 2.321 -8.783 -1.941 1.00 96.50 102 GLU A O 1
ATOM 800 N N . GLY A 1 103 ? 4.556 -8.630 -1.875 1.00 96.81 103 GLY A N 1
ATOM 801 C CA . GLY A 1 103 ? 4.693 -9.282 -0.571 1.00 96.81 103 GLY A CA 1
ATOM 802 C C . GLY A 1 103 ? 3.959 -8.513 0.531 1.00 96.81 103 GLY A C 1
ATOM 803 O O . GLY A 1 103 ? 3.130 -9.085 1.240 1.00 96.81 103 GLY A O 1
ATOM 804 N N . LEU A 1 104 ? 4.180 -7.197 0.616 1.00 97.81 104 LEU A N 1
ATOM 805 C CA . LEU A 1 104 ? 3.472 -6.335 1.567 1.00 97.81 104 LEU A CA 1
ATOM 806 C C . LEU A 1 104 ? 1.958 -6.336 1.321 1.00 97.81 104 LEU A C 1
ATOM 808 O O . LEU A 1 104 ? 1.183 -6.428 2.269 1.00 97.81 104 LEU A O 1
ATOM 812 N N . ARG A 1 105 ? 1.527 -6.278 0.057 1.00 96.88 105 ARG A N 1
ATOM 813 C CA . ARG A 1 105 ? 0.108 -6.331 -0.313 1.00 96.88 105 ARG A CA 1
ATOM 814 C C . ARG A 1 105 ? -0.586 -7.579 0.231 1.00 96.88 105 ARG A C 1
ATOM 816 O O . ARG A 1 105 ? -1.712 -7.477 0.703 1.00 96.88 105 ARG A O 1
ATOM 823 N N . ARG A 1 106 ? 0.066 -8.741 0.157 1.00 95.94 106 ARG A N 1
ATOM 824 C CA . ARG A 1 106 ? -0.486 -10.007 0.669 1.00 95.94 106 ARG A CA 1
ATOM 825 C C . ARG A 1 106 ? -0.592 -10.029 2.196 1.00 95.94 106 ARG A C 1
ATOM 827 O O . ARG A 1 106 ? -1.427 -10.753 2.721 1.00 95.94 106 ARG A O 1
ATOM 834 N N . ALA A 1 107 ? 0.242 -9.257 2.890 1.00 96.56 107 ALA A N 1
ATOM 835 C CA . ALA A 1 107 ? 0.276 -9.198 4.350 1.00 96.56 107 ALA A CA 1
ATOM 836 C C . ALA A 1 107 ? -0.699 -8.171 4.958 1.00 96.56 107 ALA A C 1
ATOM 838 O O . ALA A 1 107 ? -0.998 -8.255 6.148 1.00 96.56 107 ALA A O 1
ATOM 839 N N . VAL A 1 108 ? -1.179 -7.190 4.182 1.00 96.62 108 VAL A N 1
ATOM 840 C CA . VAL A 1 108 ? -2.117 -6.169 4.682 1.00 96.62 108 VAL A CA 1
ATOM 841 C C . VAL A 1 108 ? -3.584 -6.610 4.556 1.00 96.62 108 VAL A C 1
ATOM 843 O O . VAL A 1 108 ? -3.930 -7.352 3.635 1.00 96.62 108 VAL A O 1
ATOM 846 N N . PRO A 1 109 ? -4.487 -6.119 5.430 1.00 95.44 109 PRO A N 1
ATOM 847 C CA . PRO A 1 109 ? -5.913 -6.421 5.343 1.00 95.44 109 PRO A CA 1
ATOM 848 C C . PRO A 1 109 ? -6.539 -5.935 4.029 1.00 95.44 109 PRO A C 1
ATOM 850 O O . PRO A 1 109 ? -6.259 -4.828 3.568 1.00 95.44 109 PRO A O 1
ATOM 853 N N . SER A 1 110 ? -7.429 -6.742 3.452 1.00 94.25 110 SER A N 1
ATOM 854 C CA . SER A 1 110 ? -8.196 -6.434 2.237 1.00 94.25 110 SER A CA 1
ATOM 855 C C . SER A 1 110 ? -9.549 -7.160 2.248 1.00 94.25 110 SER A C 1
ATOM 857 O O . SER A 1 110 ? -9.751 -8.088 3.028 1.00 94.25 110 SER A O 1
ATOM 859 N N . TYR A 1 111 ? -10.499 -6.731 1.410 1.00 91.94 111 TYR A N 1
ATOM 860 C CA . TYR A 1 111 ? -11.815 -7.372 1.274 1.00 91.94 111 TYR A CA 1
ATOM 861 C C . TYR A 1 111 ? -11.752 -8.711 0.529 1.00 91.94 111 TYR A C 1
ATOM 863 O O . TYR A 1 111 ? -12.606 -9.569 0.733 1.00 91.94 111 TYR A O 1
ATOM 871 N N . SER A 1 112 ? -10.766 -8.883 -0.351 1.00 90.25 112 SER A N 1
ATOM 872 C CA . SER A 1 112 ? -10.478 -10.141 -1.040 1.00 90.25 112 SER A CA 1
ATOM 873 C C . SER A 1 112 ? -8.998 -10.208 -1.409 1.00 90.25 112 SER A C 1
ATOM 875 O O . SER A 1 112 ? -8.370 -9.170 -1.623 1.00 90.25 112 SER A O 1
ATOM 877 N N . SER A 1 113 ? -8.451 -11.421 -1.546 1.00 85.69 113 SER A N 1
ATOM 878 C CA . SER A 1 113 ? -7.050 -11.651 -1.947 1.00 85.69 113 SER A CA 1
ATOM 879 C C . SER A 1 113 ? -6.669 -10.918 -3.238 1.00 85.69 113 SER A C 1
ATOM 881 O O . SER A 1 113 ? -5.548 -10.431 -3.394 1.00 85.69 113 SER A O 1
ATOM 883 N N . ASP A 1 114 ? -7.635 -10.782 -4.145 1.00 86.50 114 ASP A N 1
ATOM 884 C CA . ASP A 1 114 ? -7.425 -10.230 -5.481 1.00 86.50 114 ASP A CA 1
ATOM 885 C C . ASP A 1 114 ? -7.738 -8.725 -5.553 1.00 86.50 114 ASP A C 1
ATOM 887 O O . ASP A 1 114 ? -7.546 -8.090 -6.600 1.00 86.50 114 ASP A O 1
ATOM 891 N N . GLN A 1 115 ? -8.184 -8.109 -4.448 1.00 90.00 115 GLN A N 1
ATOM 892 C CA . GLN A 1 115 ? -8.541 -6.693 -4.407 1.00 90.00 115 GLN A CA 1
ATOM 893 C C . GLN A 1 115 ? -7.349 -5.821 -4.804 1.00 90.00 115 GLN A C 1
ATOM 895 O O . GLN A 1 115 ? -6.354 -5.722 -4.091 1.00 90.00 115 GLN A O 1
ATOM 900 N N . LYS A 1 116 ? -7.464 -5.119 -5.936 1.00 89.56 116 LYS A N 1
ATOM 901 C CA . LYS A 1 116 ? -6.430 -4.194 -6.411 1.00 89.56 116 LYS A CA 1
ATOM 902 C C . LYS A 1 116 ? -6.348 -2.957 -5.519 1.00 89.56 116 LYS A C 1
ATOM 904 O O . LYS A 1 116 ? -7.206 -2.086 -5.610 1.00 89.56 116 LYS A O 1
ATOM 909 N N . LEU A 1 117 ? -5.291 -2.884 -4.716 1.00 92.31 117 LEU A N 1
ATOM 910 C CA . LEU A 1 117 ? -4.949 -1.730 -3.888 1.00 92.31 117 LEU A CA 1
ATOM 911 C C . LEU A 1 117 ? -3.828 -0.914 -4.548 1.00 92.31 117 LEU A C 1
ATOM 913 O O . LEU A 1 117 ? -2.893 -1.480 -5.122 1.00 92.31 117 LEU A O 1
ATOM 917 N N . SER A 1 118 ? -3.909 0.414 -4.473 1.00 94.44 118 SER A N 1
ATOM 918 C CA . SER A 1 118 ? -2.834 1.312 -4.893 1.00 94.44 118 SER A CA 1
ATOM 919 C C . SER A 1 118 ? -1.631 1.234 -3.952 1.00 94.44 118 SER A C 1
ATOM 921 O O . SER A 1 118 ? -1.732 0.809 -2.795 1.00 94.44 118 SER A O 1
ATOM 923 N N . LYS A 1 119 ? -0.480 1.732 -4.429 1.00 95.00 119 LYS A N 1
ATOM 924 C CA . LYS A 1 119 ? 0.729 1.799 -3.604 1.00 95.00 119 LYS A CA 1
ATOM 925 C C . LYS A 1 119 ? 0.517 2.618 -2.331 1.00 95.00 119 LYS A C 1
ATOM 927 O O . LYS A 1 119 ? 0.987 2.253 -1.261 1.00 95.00 119 LYS A O 1
ATOM 932 N N . LEU A 1 120 ? -0.229 3.713 -2.429 1.00 94.94 120 LEU A N 1
ATOM 933 C CA . LEU A 1 120 ? -0.478 4.573 -1.281 1.00 94.94 120 LEU A CA 1
ATOM 934 C C . LEU A 1 120 ? -1.366 3.888 -0.237 1.00 94.94 120 LEU A C 1
ATOM 936 O O . LEU A 1 120 ? -1.097 4.008 0.956 1.00 94.94 120 LEU A O 1
ATOM 940 N N . ALA A 1 121 ? -2.403 3.164 -0.658 1.00 95.12 121 ALA A N 1
ATOM 941 C CA . ALA A 1 121 ? -3.262 2.472 0.295 1.00 95.12 121 ALA A CA 1
ATOM 942 C C . ALA A 1 121 ? -2.568 1.318 0.992 1.00 95.12 121 ALA A C 1
ATOM 944 O O . ALA A 1 121 ? -2.727 1.196 2.199 1.00 95.12 121 ALA A O 1
ATOM 945 N N . ILE A 1 122 ? -1.767 0.525 0.278 1.00 96.62 122 ILE A N 1
ATOM 946 C CA . ILE A 1 122 ? -0.986 -0.549 0.903 1.00 96.62 122 ILE A CA 1
ATOM 947 C C . ILE A 1 122 ? -0.073 0.025 1.994 1.00 96.62 122 ILE A C 1
ATOM 949 O O . ILE A 1 122 ? -0.040 -0.512 3.096 1.00 96.62 122 ILE A O 1
ATOM 953 N N . LEU A 1 123 ? 0.582 1.166 1.743 1.00 97.50 123 LEU A N 1
ATOM 954 C CA . LEU A 1 123 ? 1.399 1.841 2.758 1.00 97.50 123 LEU A CA 1
ATOM 955 C C . LEU A 1 123 ? 0.564 2.334 3.952 1.00 97.50 123 LEU A C 1
ATOM 957 O O . LEU A 1 123 ? 0.934 2.093 5.098 1.00 97.50 123 LEU A O 1
ATOM 961 N N . ARG A 1 124 ? -0.585 2.979 3.705 1.00 96.44 124 ARG A N 1
ATOM 962 C CA . ARG A 1 124 ? -1.490 3.456 4.771 1.00 96.44 124 ARG A CA 1
ATOM 963 C C . ARG A 1 124 ? -2.042 2.314 5.628 1.00 96.44 124 ARG A C 1
ATOM 965 O O . ARG A 1 124 ? -2.123 2.450 6.851 1.00 96.44 124 ARG A O 1
ATOM 972 N N . LEU A 1 125 ? -2.412 1.209 4.982 1.00 97.19 125 LEU A N 1
ATOM 973 C CA . LEU A 1 125 ? -2.894 -0.005 5.631 1.00 97.19 125 LEU A CA 1
ATOM 974 C C . LEU A 1 125 ? -1.795 -0.633 6.473 1.00 97.19 125 LEU A C 1
ATOM 976 O O . LEU A 1 125 ? -2.038 -0.914 7.637 1.00 97.19 125 LEU A O 1
ATOM 980 N N . ALA A 1 126 ? -0.585 -0.780 5.931 1.00 98.31 126 ALA A N 1
ATOM 981 C CA . ALA A 1 126 ? 0.542 -1.355 6.655 1.00 98.31 126 ALA A CA 1
ATOM 982 C C . ALA A 1 126 ? 0.835 -0.592 7.953 1.00 98.31 126 ALA A C 1
ATOM 984 O O . ALA A 1 126 ? 0.915 -1.205 9.013 1.00 98.31 126 ALA A O 1
ATOM 985 N N . THR A 1 127 ? 0.928 0.742 7.897 1.00 97.94 127 THR A N 1
ATOM 986 C CA . THR A 1 127 ? 1.206 1.553 9.092 1.00 97.94 127 THR A CA 1
ATOM 987 C C . THR A 1 127 ? 0.114 1.403 10.149 1.00 97.94 127 THR A C 1
ATOM 989 O O . THR A 1 127 ? 0.413 1.118 11.304 1.00 97.94 127 THR A O 1
ATOM 992 N N . SER A 1 128 ? -1.153 1.553 9.753 1.00 97.38 128 SER A N 1
ATOM 993 C CA . SER A 1 128 ? -2.281 1.474 10.691 1.00 97.38 128 SER A CA 1
ATOM 994 C C . SER A 1 128 ? -2.450 0.059 11.253 1.00 97.38 128 SER A C 1
ATOM 996 O O . SER A 1 128 ? -2.774 -0.110 12.425 1.00 97.38 128 SER A O 1
ATOM 998 N N . TYR A 1 129 ? -2.189 -0.964 10.436 1.00 97.75 129 TYR A N 1
ATOM 999 C CA . TYR A 1 129 ? -2.304 -2.360 10.836 1.00 97.75 129 TYR A CA 1
ATOM 1000 C C . TYR A 1 129 ? -1.203 -2.776 11.809 1.00 97.75 129 TYR A C 1
ATOM 1002 O O . TYR A 1 129 ? -1.514 -3.410 12.812 1.00 97.75 129 TYR A O 1
ATOM 1010 N N . ILE A 1 130 ? 0.050 -2.359 11.580 1.00 97.56 130 ILE A N 1
ATOM 1011 C CA . ILE A 1 130 ? 1.141 -2.574 12.543 1.00 97.56 130 ILE A CA 1
ATOM 1012 C C . ILE A 1 130 ? 0.758 -1.974 13.899 1.00 97.56 130 ILE A C 1
ATOM 1014 O O . ILE A 1 130 ? 0.804 -2.686 14.895 1.00 97.56 130 ILE A O 1
ATOM 1018 N N . SER A 1 131 ? 0.302 -0.715 13.941 1.00 96.25 131 SER A N 1
ATOM 1019 C CA . SER A 1 131 ? -0.120 -0.076 15.196 1.00 96.2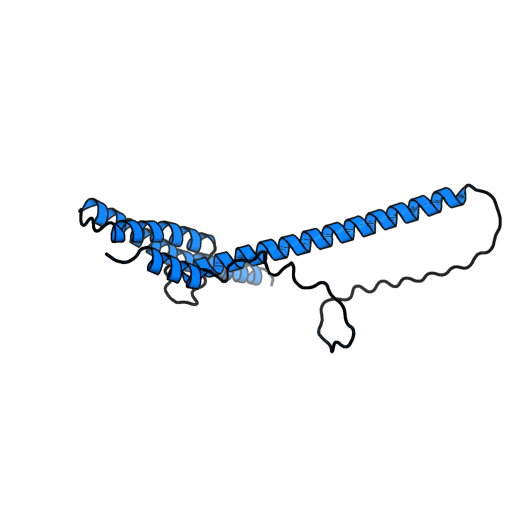5 131 SER A CA 1
ATOM 1020 C C . SER A 1 131 ? -1.272 -0.817 15.880 1.00 96.25 131 SER A C 1
ATOM 1022 O O . SER A 1 131 ? -1.215 -1.045 17.085 1.00 96.25 131 SER A O 1
ATOM 1024 N N . ALA A 1 132 ? -2.291 -1.242 15.126 1.00 95.31 132 ALA A N 1
ATOM 1025 C CA . ALA A 1 132 ? -3.398 -2.024 15.676 1.00 95.31 132 ALA A CA 1
ATOM 1026 C C . ALA A 1 132 ? -2.912 -3.343 16.300 1.00 95.31 132 ALA A C 1
ATOM 1028 O O . ALA A 1 132 ? -3.301 -3.682 17.416 1.00 95.31 132 ALA A O 1
ATOM 1029 N N . LEU A 1 133 ? -2.038 -4.074 15.602 1.00 95.00 133 LEU A N 1
ATOM 1030 C CA . LEU A 1 133 ? -1.472 -5.323 16.108 1.00 95.00 133 LEU A CA 1
ATOM 1031 C C . LEU A 1 133 ? -0.560 -5.098 17.320 1.00 95.00 133 LEU A C 1
ATOM 1033 O O . LEU A 1 133 ? -0.576 -5.926 18.226 1.00 95.00 133 LEU A O 1
ATOM 1037 N N . SER A 1 134 ? 0.184 -3.990 17.374 1.00 94.44 134 SER A N 1
ATOM 1038 C CA . SER A 1 134 ? 0.989 -3.620 18.545 1.00 94.44 134 SER A CA 1
ATOM 1039 C C . SER A 1 134 ? 0.116 -3.435 19.787 1.00 94.44 134 SER A C 1
ATOM 1041 O O . SER A 1 134 ? 0.363 -4.095 20.793 1.00 94.44 134 SER A O 1
ATOM 1043 N N . TYR A 1 135 ? -0.963 -2.648 19.694 1.00 91.75 135 TYR A N 1
ATOM 1044 C CA . TYR A 1 135 ? -1.891 -2.462 20.819 1.00 91.75 135 TYR A CA 1
ATOM 1045 C C . TYR A 1 135 ? -2.566 -3.767 21.255 1.00 91.75 135 TYR A C 1
ATOM 1047 O O . TYR A 1 135 ? -2.785 -3.985 22.444 1.00 91.75 135 TYR A O 1
ATOM 1055 N N . LEU A 1 136 ? -2.875 -4.656 20.305 1.00 89.94 136 LEU A N 1
ATOM 1056 C CA . LEU A 1 136 ? -3.450 -5.965 20.609 1.00 89.94 136 LEU A CA 1
ATOM 1057 C C . LEU A 1 136 ? -2.441 -6.899 21.302 1.00 89.94 136 LEU A C 1
ATOM 1059 O O . LEU A 1 136 ? -2.819 -7.652 22.196 1.00 89.94 136 LEU A O 1
ATOM 1063 N N . ALA A 1 137 ? -1.168 -6.857 20.901 1.00 90.94 137 ALA A N 1
ATOM 1064 C CA . ALA A 1 137 ? -0.111 -7.712 21.442 1.00 90.94 137 ALA A CA 1
ATOM 1065 C C . ALA A 1 137 ? 0.331 -7.315 22.860 1.00 90.94 137 ALA A C 1
ATOM 1067 O O . ALA A 1 137 ? 0.814 -8.163 23.610 1.00 90.94 137 ALA A O 1
ATOM 1068 N N . GLU A 1 138 ? 0.160 -6.048 23.243 1.00 87.06 138 GLU A N 1
ATOM 1069 C CA . GLU A 1 138 ? 0.562 -5.526 24.555 1.00 87.06 138 GLU A CA 1
ATOM 1070 C C . GLU A 1 138 ? -0.284 -6.073 25.726 1.00 87.06 138 GLU A C 1
ATOM 1072 O O . GLU A 1 138 ? 0.069 -5.843 26.880 1.00 87.06 138 GLU A O 1
ATOM 1077 N N . ASN A 1 139 ? -1.371 -6.821 25.469 1.00 73.94 139 ASN A N 1
ATOM 1078 C CA . ASN A 1 139 ? -2.337 -7.323 26.469 1.00 73.94 139 ASN A CA 1
ATOM 1079 C C . ASN A 1 1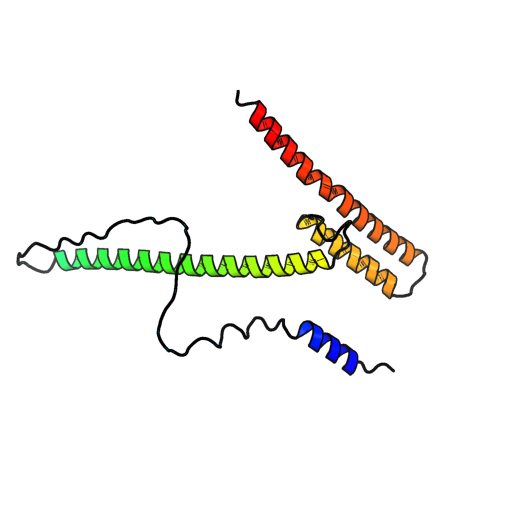39 ? -2.897 -6.236 27.413 1.00 73.94 139 ASN A C 1
ATOM 1081 O O . ASN A 1 139 ? -3.555 -6.548 28.408 1.00 73.94 139 ASN A O 1
ATOM 1085 N N . ASP A 1 140 ? -2.662 -4.958 27.106 1.00 79.12 140 ASP A N 1
ATOM 1086 C CA . ASP A 1 140 ? -3.160 -3.828 27.870 1.00 79.12 140 ASP A CA 1
ATOM 1087 C C . ASP A 1 140 ? -4.611 -3.558 27.465 1.00 79.12 140 ASP A C 1
ATOM 1089 O O . ASP A 1 140 ? -4.900 -2.938 26.439 1.00 79.12 140 ASP A O 1
ATOM 1093 N N . THR A 1 141 ? -5.545 -4.028 28.291 1.00 80.00 141 THR A N 1
ATOM 1094 C CA . THR A 1 141 ? -6.983 -3.777 28.127 1.00 80.00 141 THR A CA 1
ATOM 1095 C C . THR A 1 141 ? -7.410 -2.420 28.688 1.00 80.00 141 THR A C 1
ATOM 1097 O O . THR A 1 141 ? -8.601 -2.185 28.914 1.00 80.00 141 THR A O 1
ATOM 1100 N N . SER A 1 142 ? -6.466 -1.514 28.956 1.00 87.12 142 SER A N 1
ATOM 1101 C CA . SER A 1 142 ? -6.775 -0.143 29.335 1.00 87.12 142 SER A CA 1
ATOM 1102 C C . SER A 1 142 ? -7.701 0.502 28.308 1.00 87.12 142 SER A C 1
ATOM 1104 O O . SER A 1 142 ? -7.530 0.382 27.093 1.00 87.12 142 SER A O 1
ATOM 1106 N N . THR A 1 143 ? -8.670 1.270 28.805 1.00 85.94 143 THR A N 1
ATOM 1107 C CA . THR A 1 143 ? -9.626 2.008 27.966 1.00 85.94 143 THR A CA 1
ATOM 1108 C C . THR A 1 143 ? -8.935 2.916 26.947 1.00 85.94 143 THR A C 1
ATOM 1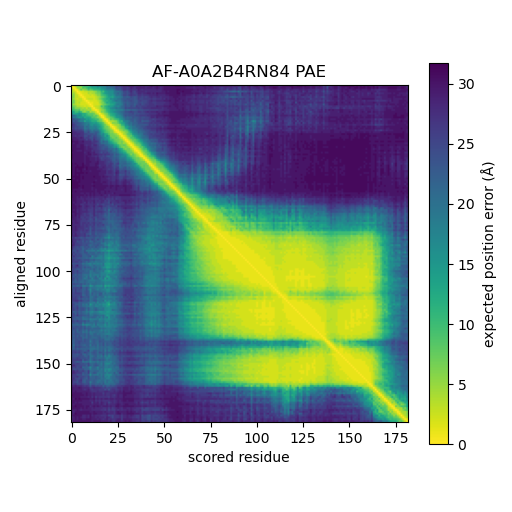110 O O . THR A 1 143 ? -9.496 3.191 25.889 1.00 85.94 143 THR A O 1
ATOM 1113 N N . LYS A 1 144 ? -7.712 3.378 27.242 1.00 87.19 144 LYS A N 1
ATOM 1114 C CA . LYS A 1 144 ? -6.892 4.149 26.303 1.00 87.19 144 LYS A CA 1
ATOM 1115 C C . LYS A 1 144 ? -6.380 3.269 25.165 1.00 87.19 144 LYS A C 1
ATOM 1117 O O . LYS A 1 144 ? -6.580 3.649 24.017 1.00 87.19 144 LYS A O 1
ATOM 1122 N N . SER A 1 145 ? -5.782 2.117 25.468 1.00 89.31 145 SER A N 1
ATOM 1123 C CA . SER A 1 145 ? -5.279 1.166 24.465 1.00 89.31 145 SER A CA 1
ATOM 1124 C C . SER A 1 145 ? -6.396 0.727 23.509 1.00 89.31 145 SER A C 1
ATOM 1126 O O . SER A 1 145 ? -6.270 0.870 22.293 1.00 89.31 145 SER A O 1
ATOM 1128 N N . LEU A 1 146 ? -7.567 0.368 24.051 1.00 88.56 146 LEU A N 1
ATOM 1129 C CA . LEU A 1 146 ? -8.736 -0.020 23.250 1.00 88.56 146 LEU A CA 1
ATOM 1130 C C . LEU A 1 146 ? -9.223 1.092 22.306 1.00 88.56 146 LEU A C 1
ATOM 1132 O O . LEU A 1 146 ? -9.603 0.813 21.169 1.00 88.56 146 LEU A O 1
ATOM 1136 N N . LYS A 1 147 ? -9.185 2.360 22.742 1.00 92.12 147 LYS A N 1
ATOM 1137 C CA . LYS A 1 147 ? -9.525 3.507 21.880 1.00 92.12 147 LYS A CA 1
ATOM 1138 C C . LYS A 1 147 ? -8.525 3.685 20.737 1.00 92.12 147 LYS A C 1
ATOM 1140 O O . LYS A 1 147 ? -8.945 3.934 19.613 1.00 92.12 147 LYS A O 1
ATOM 1145 N N . HIS A 1 148 ? -7.228 3.537 21.009 1.00 93.06 148 HIS A N 1
ATOM 1146 C CA . HIS A 1 148 ? -6.193 3.668 19.977 1.00 93.06 148 HIS A CA 1
ATOM 1147 C C . HIS A 1 148 ? -6.250 2.511 18.975 1.00 93.06 148 HIS A C 1
ATOM 1149 O O . HIS A 1 148 ? -6.127 2.733 17.770 1.00 93.06 148 HIS A O 1
ATOM 1155 N N . PHE A 1 149 ? -6.506 1.290 19.452 1.00 94.25 149 PHE A N 1
ATOM 1156 C CA . PHE A 1 149 ? -6.770 0.143 18.590 1.00 94.25 149 PHE A CA 1
ATOM 1157 C C . PHE A 1 149 ? -7.954 0.411 17.652 1.00 94.25 149 PHE A C 1
ATOM 1159 O O . PHE A 1 149 ? -7.811 0.271 16.436 1.00 94.25 149 PHE A O 1
ATOM 1166 N N . ALA A 1 150 ? -9.091 0.857 18.199 1.00 94.94 150 ALA A N 1
ATOM 1167 C CA . ALA A 1 150 ? -10.279 1.179 17.409 1.00 94.94 150 ALA A CA 1
ATOM 1168 C C . ALA A 1 150 ? -9.984 2.245 16.341 1.00 94.94 150 ALA A C 1
ATOM 1170 O O . ALA A 1 150 ? -10.321 2.057 15.175 1.00 94.94 150 ALA A O 1
ATOM 1171 N N . GLU A 1 151 ? -9.254 3.305 16.697 1.00 96.19 151 GLU A N 1
ATOM 1172 C CA . GLU A 1 151 ? -8.853 4.345 15.745 1.00 96.19 151 GLU A CA 1
ATOM 1173 C C . GLU A 1 151 ? -7.978 3.790 14.602 1.00 96.19 151 GLU A C 1
ATOM 1175 O O . GLU A 1 151 ? -8.126 4.182 13.441 1.00 96.19 151 GLU A O 1
ATOM 1180 N N . CYS A 1 152 ? -7.068 2.858 14.899 1.00 96.56 152 CYS A N 1
ATOM 1181 C CA . CYS A 1 152 ? -6.243 2.213 13.876 1.00 96.56 152 CYS A CA 1
ATOM 1182 C C . CYS A 1 152 ? -7.086 1.352 12.922 1.00 96.56 152 CYS A C 1
ATOM 1184 O O . CYS A 1 152 ? -6.872 1.384 11.707 1.00 96.56 152 CYS A O 1
ATOM 1186 N N . VAL A 1 153 ? -8.075 0.627 13.452 1.00 95.94 153 VAL A N 1
ATOM 1187 C CA . VAL A 1 153 ? -9.027 -0.161 12.651 1.00 95.94 153 VAL A CA 1
ATOM 1188 C C . VAL A 1 153 ? -9.894 0.744 11.771 1.00 95.94 153 VAL A C 1
ATOM 1190 O O . VAL A 1 153 ? -10.094 0.446 10.587 1.00 95.94 153 VAL A O 1
ATOM 1193 N N . ASP A 1 154 ? -10.343 1.885 12.292 1.00 96.88 154 ASP A N 1
ATOM 1194 C CA . ASP A 1 154 ? -11.103 2.875 11.525 1.00 96.88 154 ASP A CA 1
ATOM 1195 C C . ASP A 1 154 ? -10.275 3.434 10.363 1.00 96.88 154 ASP A C 1
ATOM 1197 O O . ASP A 1 154 ? -10.759 3.506 9.229 1.00 96.88 154 ASP A O 1
ATOM 1201 N N . LYS A 1 155 ? -8.996 3.754 10.601 1.00 96.06 155 LYS A N 1
ATOM 1202 C CA . LYS A 1 155 ? -8.063 4.199 9.550 1.00 96.06 155 LYS A CA 1
ATOM 1203 C C . LYS A 1 155 ? -7.881 3.140 8.461 1.00 96.06 155 LYS A C 1
ATOM 1205 O O . LYS A 1 155 ? -7.939 3.479 7.275 1.00 96.06 155 LYS A O 1
ATOM 1210 N N . CYS A 1 156 ? -7.716 1.869 8.834 1.00 96.12 156 CYS A N 1
ATOM 1211 C CA . CYS A 1 156 ? -7.666 0.760 7.874 1.00 96.12 156 CYS A CA 1
ATOM 1212 C C . CYS A 1 156 ? -8.948 0.686 7.032 1.00 96.12 156 CYS A C 1
ATOM 1214 O O . CYS A 1 156 ? -8.896 0.611 5.803 1.00 96.12 156 CYS A O 1
ATOM 1216 N N . THR A 1 157 ? -10.105 0.772 7.686 1.00 94.94 157 THR A N 1
ATOM 1217 C CA . THR A 1 157 ? -11.416 0.699 7.031 1.00 94.94 157 THR A CA 1
ATOM 1218 C C . THR A 1 157 ? -11.611 1.847 6.040 1.00 94.94 157 THR A C 1
ATOM 1220 O O . THR A 1 157 ? -12.002 1.625 4.891 1.00 94.94 157 THR A O 1
ATOM 1223 N N . GLN A 1 158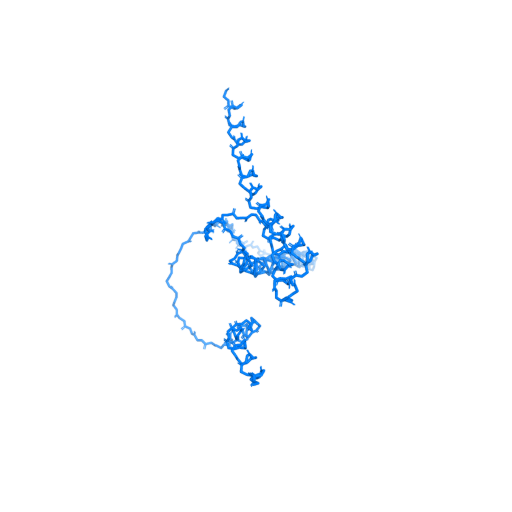 ? -11.266 3.074 6.434 1.00 93.69 158 GLN A N 1
ATOM 1224 C CA . GLN A 1 158 ? -11.325 4.244 5.557 1.00 93.69 158 GLN A CA 1
ATOM 1225 C C . GLN A 1 158 ? -10.381 4.111 4.350 1.00 93.69 158 GLN A C 1
ATOM 1227 O O . GLN A 1 158 ? -10.753 4.462 3.224 1.00 93.69 158 GLN A O 1
ATOM 1232 N N . ALA A 1 159 ? -9.171 3.579 4.548 1.00 92.88 159 ALA A N 1
ATOM 1233 C CA . ALA A 1 159 ? -8.223 3.347 3.458 1.00 92.88 159 ALA A CA 1
ATOM 1234 C C . ALA A 1 159 ? -8.777 2.349 2.424 1.00 92.88 159 ALA A C 1
ATOM 1236 O O . ALA A 1 159 ? -8.737 2.624 1.224 1.00 92.88 159 ALA A O 1
ATOM 1237 N N . LEU A 1 160 ? -9.382 1.245 2.872 1.00 92.88 160 LEU A N 1
ATOM 1238 C CA . LEU A 1 160 ? -10.009 0.263 1.979 1.00 92.88 160 LEU A CA 1
ATOM 1239 C C . LEU A 1 160 ? -11.202 0.836 1.203 1.00 92.88 160 LEU A C 1
ATOM 1241 O O . LEU A 1 160 ? -11.347 0.577 0.007 1.00 92.88 160 LEU A O 1
ATOM 1245 N N . GLN A 1 161 ? -12.036 1.653 1.849 1.00 90.31 161 GLN A N 1
ATOM 1246 C CA . GLN A 1 161 ? -13.201 2.275 1.207 1.00 90.31 161 GLN A CA 1
ATOM 1247 C C . GLN A 1 161 ? -12.814 3.323 0.153 1.00 90.31 161 GLN A C 1
ATOM 1249 O O . GLN A 1 161 ? -13.506 3.493 -0.857 1.00 90.31 161 GLN A O 1
ATOM 1254 N N . THR A 1 162 ? -11.722 4.055 0.381 1.00 85.62 162 THR A N 1
ATOM 1255 C CA . THR A 1 162 ? -11.285 5.135 -0.517 1.00 85.62 162 THR A CA 1
ATOM 1256 C C . THR A 1 162 ? -10.552 4.627 -1.761 1.00 85.62 162 THR A C 1
ATOM 1258 O O . THR A 1 162 ? -10.631 5.280 -2.805 1.00 85.62 162 THR A O 1
ATOM 1261 N N . GLU A 1 163 ? -9.948 3.437 -1.712 1.00 82.12 163 GLU A N 1
ATOM 1262 C CA . GLU A 1 163 ? -9.262 2.812 -2.854 1.00 82.12 163 GLU A CA 1
ATOM 1263 C C . GLU A 1 163 ? -10.163 2.548 -4.065 1.00 82.12 163 GLU A C 1
ATOM 1265 O O . GLU A 1 163 ? -9.769 2.781 -5.206 1.00 82.12 163 GLU A O 1
ATOM 1270 N N . GLY A 1 164 ? -11.419 2.151 -3.848 1.00 64.06 164 GLY A N 1
ATOM 1271 C CA . GLY A 1 164 ? -12.356 1.890 -4.948 1.00 64.06 164 GLY A CA 1
ATOM 1272 C C . GLY A 1 164 ? -12.759 3.139 -5.752 1.00 64.06 164 GLY A C 1
ATOM 1273 O O . GLY A 1 164 ? -13.327 3.025 -6.842 1.00 64.06 164 GLY A O 1
ATOM 1274 N N . ARG A 1 165 ? -12.488 4.348 -5.238 1.00 57.97 165 ARG A N 1
ATOM 1275 C CA . ARG A 1 165 ? -12.959 5.614 -5.833 1.00 57.97 165 ARG A CA 1
ATOM 1276 C C . ARG A 1 165 ? -11.971 6.248 -6.809 1.00 57.97 165 ARG A C 1
ATOM 1278 O O . ARG A 1 165 ? -12.409 7.003 -7.675 1.00 57.97 165 ARG A O 1
ATOM 1285 N N . THR A 1 166 ? -10.677 5.953 -6.712 1.00 55.59 166 THR A N 1
ATOM 1286 C CA . THR A 1 166 ? -9.648 6.527 -7.601 1.00 55.59 166 THR A CA 1
ATOM 1287 C C . THR A 1 166 ? -9.769 5.969 -9.020 1.00 55.59 166 THR A C 1
ATOM 1289 O O . THR A 1 166 ? -9.811 6.737 -9.976 1.00 55.59 166 THR A O 1
ATOM 1292 N N . ARG A 1 167 ? -10.011 4.658 -9.164 1.00 56.00 167 ARG A N 1
ATOM 1293 C CA . ARG A 1 167 ? -10.238 4.007 -10.470 1.00 56.00 167 ARG A CA 1
ATOM 1294 C C . ARG A 1 167 ? -11.538 4.428 -11.165 1.00 56.00 167 ARG A C 1
ATOM 1296 O O . ARG A 1 167 ? -11.553 4.581 -12.382 1.00 56.00 167 ARG A O 1
ATOM 1303 N N . ARG A 1 168 ? -12.629 4.664 -10.418 1.00 53.53 168 ARG A N 1
ATOM 1304 C CA . ARG A 1 168 ? -13.900 5.148 -11.004 1.00 53.53 168 ARG A CA 1
ATOM 1305 C C . ARG A 1 168 ? -13.789 6.561 -11.578 1.00 53.53 168 ARG A C 1
ATOM 1307 O O . ARG A 1 168 ? -14.535 6.888 -12.494 1.00 53.53 168 ARG A O 1
ATOM 1314 N N . LYS A 1 169 ? -12.902 7.403 -11.039 1.00 52.00 169 LYS A N 1
ATOM 1315 C CA . LYS A 1 169 ? -12.675 8.755 -11.568 1.00 52.00 169 LYS A CA 1
ATOM 1316 C C . LYS A 1 169 ? -11.889 8.722 -12.878 1.00 52.00 169 LYS A C 1
ATOM 1318 O O . LYS A 1 169 ? -12.247 9.454 -13.791 1.00 52.00 169 LYS A O 1
ATOM 1323 N N . GLU A 1 170 ? -10.903 7.834 -13.001 1.00 54.06 170 GLU A N 1
ATOM 1324 C CA . GLU A 1 170 ? -10.159 7.658 -14.256 1.00 54.06 170 GLU A CA 1
ATOM 1325 C C . GLU A 1 170 ? -11.032 7.062 -15.365 1.00 54.06 170 GLU A C 1
ATOM 1327 O O . GLU A 1 170 ? -11.058 7.610 -16.460 1.00 54.06 170 GLU A O 1
ATOM 1332 N N . ALA A 1 171 ? -11.852 6.049 -15.061 1.00 54.78 171 ALA A N 1
ATOM 1333 C CA . ALA A 1 171 ? -12.779 5.464 -16.038 1.00 54.78 171 ALA A CA 1
ATOM 1334 C C . ALA A 1 171 ? -13.863 6.446 -16.528 1.00 54.78 171 ALA A C 1
ATOM 1336 O O . ALA A 1 171 ? -14.347 6.328 -17.646 1.00 54.78 171 ALA A O 1
ATOM 1337 N N . LYS A 1 172 ? -14.265 7.425 -15.706 1.00 54.72 172 LYS A N 1
ATOM 1338 C CA . LYS A 1 172 ? -15.191 8.486 -16.138 1.00 54.72 172 LYS A CA 1
ATOM 1339 C C . LYS A 1 172 ? -14.496 9.557 -16.976 1.00 54.72 172 LYS A C 1
ATOM 1341 O O . LYS A 1 172 ? -15.130 10.118 -17.861 1.00 54.72 172 LYS A O 1
ATOM 1346 N N . LYS A 1 173 ? -13.218 9.836 -16.703 1.00 54.38 173 LYS A N 1
ATOM 1347 C CA . LYS A 1 173 ? -12.422 10.806 -17.461 1.00 54.38 173 LYS A CA 1
ATOM 1348 C C . LYS A 1 173 ? -12.144 10.311 -18.883 1.00 54.38 173 LYS A C 1
ATOM 1350 O O . LYS A 1 173 ? -12.352 11.080 -19.808 1.00 54.38 173 LYS A O 1
ATOM 1355 N N . THR A 1 174 ? -11.785 9.036 -19.055 1.00 56.78 174 THR A N 1
ATOM 1356 C CA . THR A 1 174 ? -11.576 8.441 -20.389 1.00 56.78 174 THR A CA 1
ATOM 1357 C C . THR A 1 174 ? -12.859 8.455 -21.218 1.00 56.78 174 THR A C 1
ATOM 1359 O O . THR A 1 174 ? -12.857 8.952 -22.332 1.00 56.78 174 THR A O 1
ATOM 1362 N N . VAL A 1 175 ? -13.993 8.053 -20.630 1.00 57.84 175 VAL A N 1
ATOM 1363 C CA . VAL A 1 175 ? -15.296 8.072 -21.325 1.00 57.84 175 VAL A CA 1
ATOM 1364 C C . VAL A 1 175 ? -15.736 9.493 -21.696 1.00 57.84 175 VAL A C 1
ATOM 1366 O O . VAL A 1 175 ? -16.427 9.679 -22.686 1.00 57.84 175 VAL A O 1
ATOM 1369 N N . SER A 1 176 ? -15.341 10.510 -20.927 1.00 57.81 176 SER A N 1
ATOM 1370 C CA . SER A 1 176 ? -15.686 11.906 -21.228 1.00 57.81 176 SER A CA 1
ATOM 1371 C C . SER A 1 176 ? -14.776 12.532 -22.293 1.00 57.81 176 SER A C 1
ATOM 1373 O O . SER A 1 176 ? -15.230 13.417 -23.006 1.00 57.81 176 SER A O 1
ATOM 1375 N N . GLU A 1 177 ? -13.518 12.094 -22.409 1.00 58.03 177 GLU A N 1
ATOM 1376 C CA . GLU A 1 177 ? -12.605 12.529 -23.480 1.00 58.03 177 GLU A CA 1
ATOM 1377 C C . GLU A 1 177 ? -12.957 11.866 -24.825 1.00 58.03 177 GLU A C 1
ATOM 1379 O O . GLU A 1 177 ? -12.882 12.533 -25.853 1.00 58.03 177 GLU A O 1
ATOM 1384 N N . ASP A 1 178 ? -13.456 10.624 -24.815 1.00 57.47 178 ASP A N 1
ATOM 1385 C CA . ASP A 1 178 ? -13.892 9.911 -26.027 1.00 57.47 178 ASP A CA 1
ATOM 1386 C C . ASP A 1 178 ? -15.231 10.432 -26.599 1.00 57.47 178 ASP A C 1
ATOM 1388 O O . ASP A 1 178 ? -15.480 10.295 -27.789 1.00 57.47 178 ASP A O 1
ATOM 1392 N N . ILE A 1 179 ? -16.089 11.066 -25.786 1.00 59.09 179 ILE A N 1
ATOM 1393 C CA . ILE A 1 179 ? -17.377 11.649 -26.237 1.00 59.09 179 ILE A CA 1
ATOM 1394 C C . ILE A 1 179 ? -17.198 13.046 -26.870 1.00 59.09 179 ILE A C 1
ATOM 1396 O O . ILE A 1 179 ? -18.104 13.548 -27.526 1.00 59.09 179 ILE A O 1
ATOM 1400 N N . ILE A 1 180 ? -16.047 13.699 -26.681 1.00 56.28 180 ILE A N 1
ATOM 1401 C CA . ILE A 1 180 ? -15.782 15.057 -27.202 1.00 56.28 180 ILE A CA 1
ATOM 1402 C C . ILE A 1 180 ? -15.117 15.016 -28.596 1.00 56.28 180 ILE A C 1
ATOM 1404 O O . ILE A 1 180 ? -14.932 16.056 -29.226 1.00 56.28 180 ILE A O 1
ATOM 1408 N N . ILE A 1 181 ? -14.794 13.824 -29.106 1.00 53.41 181 ILE A N 1
ATOM 1409 C CA . ILE A 1 181 ? -14.235 13.614 -30.447 1.00 53.41 181 ILE A CA 1
ATOM 1410 C C . ILE A 1 181 ? -15.273 12.876 -31.309 1.00 53.41 181 ILE A C 1
ATOM 1412 O O . ILE A 1 181 ? -15.083 11.713 -31.642 1.00 53.41 181 ILE A O 1
ATOM 1416 N N . ASP A 1 182 ? -16.378 13.548 -31.629 1.00 42.47 182 ASP A N 1
ATOM 1417 C CA . ASP A 1 182 ? -17.250 13.266 -32.784 1.00 42.47 182 ASP A CA 1
ATOM 1418 C C . ASP A 1 182 ? -18.013 14.544 -33.175 1.00 42.47 182 ASP A C 1
ATOM 1420 O O . ASP A 1 182 ? -18.596 15.195 -32.272 1.00 42.47 182 ASP A O 1
#

InterPro domains:
  IPR011598 Myc-type, basic helix-loop-helix (bHLH) domain [PF00010] (82-133)
  IPR011598 Myc-type, basic helix-loop-helix (bHLH) domain [PS50888] (81-133)
  IPR011598 Myc-type, basic helix-loop-helix (bHLH) domain [SM00353] (87-139)
  IPR036638 Helix-loop-helix DNA-binding domain superfamily [G3DSA:4.10.280.10] (76-145)
  IPR036638 Helix-loop-helix DNA-binding domain superfamily [SSF47459] (79-141)
  IPR050359 Basic helix-loop-helix transcription factors [PTHR19290] (25-172)

Radius of gyration: 30.04 Å; Cα contacts (8 Å, |Δi|>4): 50; chains: 1; bounding box: 68×41×84 Å

pLDDT: mean 70.68, std 23.81, range [26.33, 98.44]

Mean predicted aligned error: 18.22 Å

Foldseek 3Di:
DPPPVVVVVVVCVVCVVPPVVPVVPPPDDDDDDDDDDDDDDDDPDDDDDDDDDDDDDDDDDVVVVVVVVVVVVVVVVVVVVVVVVVVVVVVVVVVVVVVVQLVLLCVFDAPDSPDDADSVLSVQRSVLVVLLVVLVVVPPPPPVSVVSNVVSVVSNVVSRVVRVVVVVVVVVVVVVVVVVPD

Sequence (182 aa):
MCDIAAVNLVYAQSMGSLNYNSSISKESTSEETEEPKTPAAAQEEESEENVASGKKKRGQSVKKSRSKLKKALSWRQSNRSRRLIANARERSRIHIMSEAFEGLRRAVPSYSSDQKLSKLAILRLATSYISALSYLAENDTSTKSLKHFAECVDKCTQALQTEGRTRRKEAKKTVSEDIIID

Secondary structure (DSSP, 8-state):
---HHHHHHHHHHHHTT--GGGTTSS---------------------------------SHHHHHHHHHHHHHHHHHHHHHHHHHHHHHHHHHHHHHHHHHHHHHHHS--SSTT----HHHHHHHHHHHHHHHHHHHT----HHHHHHHHHHHHHHHHHHHHHHHHHHHHHHHHHHHHTS--